Protein AF-A0A7S1AU50-F1 (afdb_monomer_lite)

Structure (mmCIF, N/CA/C/O backbone):
data_AF-A0A7S1AU50-F1
#
_entry.id   AF-A0A7S1AU50-F1
#
loop_
_atom_site.group_PDB
_atom_site.id
_atom_site.type_symbol
_atom_site.label_atom_id
_atom_site.label_alt_id
_atom_site.label_comp_id
_atom_site.label_asym_id
_atom_site.label_entity_id
_atom_site.label_seq_id
_atom_site.pdbx_PDB_ins_code
_atom_site.Cartn_x
_atom_site.Cartn_y
_atom_site.Cartn_z
_atom_site.occupancy
_atom_site.B_iso_or_equiv
_atom_site.auth_seq_id
_atom_site.auth_comp_id
_atom_site.auth_asym_id
_atom_site.auth_atom_id
_atom_site.pdbx_PDB_model_num
ATOM 1 N N . MET A 1 1 ? 8.208 -23.726 13.916 1.00 49.56 1 MET A N 1
ATOM 2 C CA . MET A 1 1 ? 7.722 -23.494 12.537 1.00 49.56 1 MET A CA 1
ATOM 3 C C . MET A 1 1 ? 8.914 -23.554 11.589 1.00 49.56 1 MET A C 1
ATOM 5 O O . MET A 1 1 ? 9.862 -22.816 11.812 1.00 49.56 1 MET A O 1
ATOM 9 N N . LYS A 1 2 ? 8.927 -24.461 10.600 1.00 48.09 2 LYS A N 1
ATOM 10 C CA . LYS A 1 2 ? 9.972 -24.468 9.559 1.00 48.09 2 LYS A CA 1
ATOM 11 C C . LYS A 1 2 ? 9.695 -23.300 8.615 1.00 48.09 2 LYS A C 1
ATOM 13 O O . LYS A 1 2 ? 8.610 -23.237 8.046 1.00 48.09 2 LYS A O 1
ATOM 18 N N . THR A 1 3 ? 10.634 -22.370 8.488 1.00 46.59 3 THR A N 1
ATOM 19 C CA . THR A 1 3 ? 10.534 -21.288 7.510 1.00 46.59 3 THR A CA 1
ATOM 20 C C . THR A 1 3 ? 10.586 -21.889 6.101 1.00 46.59 3 THR A C 1
ATOM 22 O O . THR A 1 3 ? 11.474 -22.699 5.820 1.00 46.59 3 THR A O 1
ATOM 25 N N . PRO A 1 4 ? 9.632 -21.568 5.211 1.00 54.03 4 PRO A N 1
ATOM 26 C CA . PRO A 1 4 ? 9.695 -22.019 3.828 1.00 54.03 4 PRO A CA 1
ATOM 27 C C . PRO A 1 4 ? 10.951 -21.442 3.166 1.00 54.03 4 PRO A C 1
ATOM 29 O O . PRO A 1 4 ? 11.167 -20.230 3.154 1.00 54.03 4 PRO A O 1
ATOM 32 N N . ASN A 1 5 ? 11.805 -22.328 2.654 1.00 58.91 5 ASN A N 1
ATOM 33 C CA . ASN A 1 5 ? 13.020 -21.955 1.943 1.00 58.91 5 ASN A CA 1
ATOM 34 C C . ASN A 1 5 ? 12.643 -21.595 0.502 1.00 58.91 5 ASN A C 1
ATOM 36 O O . ASN A 1 5 ? 12.436 -22.482 -0.325 1.00 58.91 5 ASN A O 1
ATOM 40 N N . PHE A 1 6 ? 12.494 -20.304 0.216 1.00 52.81 6 PHE A N 1
ATOM 41 C CA . PHE A 1 6 ? 12.288 -19.828 -1.147 1.00 52.81 6 PHE A CA 1
ATOM 42 C C . PHE A 1 6 ? 13.657 -19.650 -1.814 1.00 52.81 6 PHE A C 1
ATOM 44 O O . PHE A 1 6 ? 14.429 -18.796 -1.370 1.00 52.81 6 PHE A O 1
ATOM 51 N N . PRO A 1 7 ? 13.999 -20.431 -2.855 1.00 51.41 7 PRO A N 1
ATOM 52 C CA . PRO A 1 7 ? 15.252 -20.237 -3.569 1.00 51.41 7 PRO A CA 1
ATOM 53 C C . PRO A 1 7 ? 15.230 -18.860 -4.238 1.00 51.41 7 PRO A C 1
ATOM 55 O O . PRO A 1 7 ? 14.434 -18.617 -5.141 1.00 51.41 7 PRO A O 1
ATOM 58 N N . VAL A 1 8 ? 16.095 -17.951 -3.783 1.00 49.56 8 VAL A N 1
ATOM 59 C CA . VAL A 1 8 ? 16.311 -16.656 -4.436 1.00 49.56 8 VAL A CA 1
ATOM 60 C C . VAL A 1 8 ? 17.282 -16.890 -5.594 1.00 49.56 8 VAL A C 1
ATOM 62 O O . VAL A 1 8 ? 18.431 -17.261 -5.339 1.00 49.56 8 VAL A O 1
ATOM 65 N N . PRO A 1 9 ? 16.875 -16.698 -6.861 1.00 48.75 9 PRO A N 1
ATOM 66 C CA . PRO A 1 9 ? 17.796 -16.803 -7.982 1.00 48.75 9 PRO A CA 1
ATOM 67 C C . PRO A 1 9 ? 18.838 -15.684 -7.866 1.00 48.75 9 PRO A C 1
ATOM 69 O O . PRO A 1 9 ? 18.529 -14.507 -8.050 1.00 48.75 9 PRO A O 1
ATOM 72 N N . LEU A 1 10 ? 20.078 -16.036 -7.528 1.00 50.88 10 LEU A N 1
ATOM 73 C CA . LEU A 1 10 ? 21.197 -15.100 -7.588 1.00 50.88 10 LEU A CA 1
ATOM 74 C C . LEU A 1 10 ? 21.532 -14.857 -9.061 1.00 50.88 10 LEU A C 1
ATOM 76 O O . LEU A 1 10 ? 21.957 -15.772 -9.766 1.00 50.88 10 LEU A O 1
ATOM 80 N N . LEU A 1 11 ? 21.338 -13.622 -9.528 1.00 50.84 11 LEU A N 1
ATOM 81 C CA . LEU A 1 11 ? 21.793 -13.204 -10.852 1.00 50.84 11 LEU A CA 1
ATOM 82 C C . LEU A 1 11 ? 23.320 -13.306 -10.896 1.00 50.84 11 LEU A C 1
ATOM 84 O O . LEU A 1 11 ? 24.018 -12.562 -10.207 1.00 50.84 11 LEU A O 1
ATOM 88 N N . GLN A 1 12 ? 23.838 -14.247 -11.686 1.00 59.69 12 GLN A N 1
ATOM 89 C CA . GLN A 1 12 ? 25.272 -14.331 -11.938 1.00 59.69 12 GLN A CA 1
ATOM 90 C C . GLN A 1 12 ? 25.713 -13.155 -12.826 1.00 59.69 12 GLN A C 1
ATOM 92 O O . GLN A 1 12 ? 24.999 -12.813 -13.771 1.00 59.69 12 GLN A O 1
ATOM 97 N N . PRO A 1 13 ? 26.880 -12.540 -12.561 1.00 51.03 13 PRO A N 1
ATOM 98 C CA . PRO A 1 13 ? 27.397 -11.451 -13.383 1.00 51.03 13 PRO A CA 1
ATOM 99 C C . PRO A 1 13 ? 27.629 -11.920 -14.828 1.00 51.03 13 PRO A C 1
ATOM 101 O O . PRO A 1 13 ? 28.330 -12.905 -15.077 1.00 51.03 13 PRO A O 1
ATOM 104 N N . LEU A 1 14 ? 27.035 -11.208 -15.790 1.00 49.06 14 LEU A N 1
ATOM 105 C CA . LEU A 1 14 ? 27.146 -11.506 -17.220 1.00 49.06 14 LEU A CA 1
ATOM 106 C C . LEU A 1 14 ? 28.587 -11.262 -17.708 1.00 49.06 14 LEU A C 1
ATOM 108 O O . LEU A 1 14 ? 29.114 -10.153 -17.628 1.00 49.06 14 LEU A O 1
ATOM 112 N N . LYS A 1 15 ? 29.246 -12.301 -18.242 1.00 55.00 15 LYS A N 1
ATOM 113 C CA . LYS A 1 15 ? 30.573 -12.184 -18.877 1.00 55.00 15 LYS A CA 1
ATOM 114 C C . LYS A 1 15 ? 30.454 -11.558 -20.277 1.00 55.00 15 LYS A C 1
ATOM 116 O O . LYS A 1 15 ? 29.658 -12.014 -21.094 1.00 55.00 15 LYS A O 1
ATOM 121 N N . LYS A 1 16 ? 31.306 -10.567 -20.582 1.00 44.53 16 LYS A N 1
ATOM 122 C CA . LYS A 1 16 ? 31.404 -9.882 -21.891 1.00 44.53 16 LYS A CA 1
ATOM 123 C C . LYS A 1 16 ? 31.725 -10.871 -23.034 1.00 44.53 16 LYS A C 1
ATOM 125 O O . LYS A 1 16 ? 32.828 -11.407 -23.081 1.00 44.53 16 LYS A O 1
ATOM 130 N N . ARG A 1 17 ? 30.792 -11.087 -23.971 1.00 46.31 17 ARG A N 1
ATOM 131 C CA . ARG A 1 17 ? 30.991 -11.754 -25.287 1.00 46.31 17 ARG A CA 1
ATOM 132 C C . ARG A 1 17 ? 30.103 -11.089 -26.355 1.00 46.31 17 ARG A C 1
ATOM 134 O O . ARG A 1 17 ? 29.132 -10.444 -25.978 1.00 46.31 17 ARG A O 1
ATOM 141 N N . SER A 1 18 ? 30.478 -11.192 -27.635 1.00 53.94 18 SER A N 1
ATOM 142 C CA . SER A 1 18 ? 30.029 -10.348 -28.764 1.00 53.94 18 SER A CA 1
ATOM 143 C C . SER A 1 18 ? 28.535 -10.433 -29.138 1.00 53.94 18 SER A C 1
ATOM 145 O O . SER A 1 18 ? 27.868 -11.421 -28.848 1.00 53.94 18 SER A O 1
ATOM 147 N N . GLY A 1 19 ? 28.041 -9.374 -29.804 1.00 53.97 19 GLY A N 1
ATOM 148 C CA . GLY A 1 19 ? 26.856 -9.294 -30.686 1.00 53.97 19 GLY A CA 1
ATOM 149 C C . GLY A 1 19 ? 25.541 -9.899 -30.187 1.00 53.97 19 GLY A C 1
ATOM 150 O O . GLY A 1 19 ? 24.647 -9.181 -29.747 1.00 53.97 19 GLY A O 1
ATOM 151 N N . SER A 1 20 ? 25.427 -11.229 -30.231 1.00 61.44 20 SER A N 1
ATOM 152 C CA . SER A 1 20 ? 24.243 -11.994 -29.809 1.00 61.44 20 SER A CA 1
ATOM 153 C C . SER A 1 20 ? 23.880 -11.806 -28.330 1.00 61.44 20 SER A C 1
ATOM 155 O O . SER A 1 20 ? 22.760 -12.094 -27.916 1.00 61.44 20 SER A O 1
ATOM 157 N N . ASN A 1 21 ? 24.813 -11.302 -27.520 1.00 65.56 21 ASN A N 1
ATOM 158 C CA . ASN A 1 21 ? 24.584 -11.029 -26.105 1.00 65.56 21 ASN A CA 1
ATOM 159 C C . ASN A 1 21 ? 23.743 -9.782 -25.826 1.00 65.56 21 ASN A C 1
ATOM 161 O O . ASN A 1 21 ? 23.148 -9.725 -24.757 1.00 65.56 21 ASN A O 1
ATOM 165 N N . LEU A 1 22 ? 23.679 -8.789 -26.721 1.00 68.88 22 LEU A N 1
ATOM 166 C CA . LEU A 1 22 ? 22.943 -7.552 -26.421 1.00 68.88 22 LEU A CA 1
ATOM 167 C C . LEU A 1 22 ? 21.435 -7.808 -26.342 1.00 68.88 22 LEU A C 1
ATOM 169 O O . LEU A 1 22 ? 20.771 -7.367 -25.409 1.00 68.88 22 LEU A O 1
ATOM 173 N N . GLN A 1 23 ? 20.911 -8.604 -27.275 1.00 74.44 23 GLN A N 1
ATOM 174 C CA . GLN A 1 23 ? 19.504 -8.996 -27.290 1.00 74.44 23 GLN A CA 1
ATOM 175 C C . GLN A 1 23 ? 19.155 -9.912 -26.107 1.00 74.44 23 GLN A C 1
ATOM 177 O O . GLN A 1 23 ? 18.097 -9.769 -25.490 1.00 74.44 23 GLN A O 1
ATOM 182 N N . LEU A 1 24 ? 20.073 -10.813 -25.738 1.00 74.94 24 LEU A N 1
ATOM 183 C CA . LEU A 1 24 ? 19.930 -11.653 -24.551 1.00 74.94 24 LEU A CA 1
ATOM 184 C C . LEU A 1 24 ? 19.964 -10.819 -23.260 1.00 74.94 24 LEU A C 1
ATOM 186 O O . LEU A 1 24 ? 19.124 -11.021 -22.388 1.00 74.94 24 LEU A O 1
ATOM 190 N N . ALA A 1 25 ? 20.878 -9.852 -23.153 1.00 75.69 25 ALA A N 1
ATOM 191 C CA . ALA A 1 25 ? 20.986 -8.945 -22.014 1.00 75.69 25 ALA A CA 1
ATOM 192 C C . ALA A 1 25 ? 19.742 -8.058 -21.877 1.00 75.69 25 ALA A C 1
ATOM 194 O O . ALA A 1 25 ? 19.236 -7.909 -20.769 1.00 75.69 25 ALA A O 1
ATOM 195 N N . ALA A 1 26 ? 19.195 -7.551 -22.987 1.00 80.56 26 ALA A N 1
ATOM 196 C CA . ALA A 1 26 ? 17.939 -6.803 -22.983 1.00 80.56 26 ALA A CA 1
ATOM 197 C C . ALA A 1 26 ? 16.764 -7.672 -22.504 1.00 80.56 26 ALA A C 1
ATOM 199 O O . ALA A 1 26 ? 15.985 -7.242 -21.657 1.00 80.56 26 ALA A O 1
ATOM 200 N N . THR A 1 27 ? 16.678 -8.922 -22.972 1.00 82.62 27 THR A N 1
ATOM 201 C CA . THR A 1 27 ? 15.610 -9.860 -22.577 1.00 82.62 27 THR A CA 1
ATOM 202 C C . THR A 1 27 ? 15.704 -10.237 -21.094 1.00 82.62 27 THR A C 1
ATOM 204 O O . THR A 1 27 ? 14.710 -10.203 -20.367 1.00 82.62 27 THR A O 1
ATOM 207 N N . VAL A 1 28 ? 16.910 -10.565 -20.617 1.00 83.50 28 VAL A N 1
ATOM 208 C CA . VAL A 1 28 ? 17.161 -10.882 -19.202 1.00 83.50 28 VAL A CA 1
ATOM 209 C C . VAL A 1 28 ? 16.902 -9.656 -18.325 1.00 83.50 28 VAL A C 1
ATOM 211 O O . VAL A 1 28 ? 16.215 -9.767 -17.310 1.00 83.50 28 VAL A O 1
ATOM 214 N N . GLY A 1 29 ? 17.387 -8.481 -18.736 1.00 86.31 29 GLY A N 1
ATOM 215 C CA . GLY A 1 29 ? 17.163 -7.213 -18.046 1.00 86.31 29 GLY A CA 1
ATOM 216 C C . GLY A 1 29 ? 15.678 -6.880 -17.918 1.00 86.31 29 GLY A C 1
ATOM 217 O O . GLY A 1 29 ? 15.218 -6.560 -16.824 1.00 86.31 29 GLY A O 1
ATOM 218 N N . GLN A 1 30 ? 14.906 -7.063 -18.991 1.00 90.75 30 GLN A N 1
ATOM 219 C CA . GLN A 1 30 ? 13.461 -6.838 -18.994 1.00 90.75 30 GLN A CA 1
ATOM 220 C C . GLN A 1 30 ? 12.725 -7.784 -18.037 1.00 90.75 30 GLN A C 1
ATOM 222 O O . GLN A 1 30 ? 11.860 -7.340 -17.285 1.00 90.75 30 GLN A O 1
ATOM 227 N N . SER A 1 31 ? 13.092 -9.070 -18.002 1.00 91.00 31 SER A N 1
ATOM 228 C CA . SER A 1 31 ? 12.489 -10.022 -17.060 1.00 91.00 31 SER A CA 1
ATOM 229 C C . SER A 1 31 ? 12.771 -9.655 -15.601 1.00 91.00 31 SER A C 1
ATOM 231 O O . SER A 1 31 ? 11.885 -9.784 -14.755 1.00 91.00 31 SER A O 1
ATOM 233 N N . VAL A 1 32 ? 13.997 -9.229 -15.284 1.00 91.00 32 VAL A N 1
ATOM 234 C CA . VAL A 1 32 ? 14.378 -8.821 -13.922 1.00 91.00 32 VAL A CA 1
ATOM 235 C C . VAL A 1 32 ? 13.659 -7.533 -13.525 1.00 91.00 32 VAL A C 1
ATOM 237 O O . VAL A 1 32 ? 13.122 -7.446 -12.420 1.00 91.00 32 VAL A O 1
ATOM 240 N N . LEU A 1 33 ? 13.615 -6.553 -14.430 1.00 93.56 33 LEU A N 1
ATOM 241 C CA . LEU A 1 33 ? 12.913 -5.289 -14.233 1.00 93.56 33 LEU A CA 1
ATOM 242 C C . LEU A 1 33 ? 11.422 -5.515 -13.963 1.00 93.56 33 LEU A C 1
ATOM 244 O O . LEU A 1 33 ? 10.879 -4.955 -13.016 1.00 93.56 33 LEU A O 1
ATOM 248 N N . GLU A 1 34 ? 10.778 -6.388 -14.736 1.00 94.62 34 GLU A N 1
ATOM 249 C CA . GLU A 1 34 ? 9.355 -6.701 -14.596 1.00 94.62 34 GLU A CA 1
ATOM 250 C C . GLU A 1 34 ? 9.029 -7.345 -13.238 1.00 94.62 34 GLU A C 1
ATOM 252 O O . GLU A 1 34 ? 8.030 -7.002 -12.608 1.00 94.62 34 GLU A O 1
ATOM 257 N N . GLN A 1 35 ? 9.886 -8.236 -12.728 1.00 93.44 35 GLN A N 1
ATOM 258 C CA . GLN A 1 35 ? 9.700 -8.814 -11.390 1.00 93.44 35 GLN A CA 1
ATOM 259 C C . GLN A 1 35 ? 9.788 -7.753 -10.285 1.00 93.44 35 GLN A C 1
ATOM 261 O O . GLN A 1 35 ? 8.951 -7.737 -9.380 1.00 93.44 35 GLN A O 1
ATOM 266 N N . GLN A 1 36 ? 10.770 -6.850 -10.369 1.00 94.62 36 GLN A N 1
ATOM 267 C CA . GLN A 1 36 ? 10.915 -5.744 -9.416 1.00 94.62 36 GLN A CA 1
ATOM 268 C C . GLN A 1 36 ? 9.723 -4.786 -9.497 1.00 94.62 36 GLN A C 1
ATOM 270 O O . GLN A 1 36 ? 9.141 -4.427 -8.472 1.00 94.62 36 GLN A O 1
ATOM 275 N N . ARG A 1 37 ? 9.295 -4.445 -10.717 1.00 95.75 37 ARG A N 1
ATOM 276 C CA . ARG A 1 37 ? 8.131 -3.596 -10.982 1.00 95.75 37 ARG A CA 1
ATOM 277 C C . ARG A 1 37 ? 6.863 -4.160 -10.361 1.00 95.75 37 ARG A C 1
ATOM 279 O O . ARG A 1 37 ? 6.156 -3.426 -9.679 1.00 95.75 37 ARG A O 1
ATOM 286 N N . ARG A 1 38 ? 6.596 -5.460 -10.524 1.00 96.69 38 ARG A N 1
ATOM 287 C CA . ARG A 1 38 ? 5.431 -6.125 -9.913 1.00 96.69 38 ARG A CA 1
ATOM 288 C C . ARG A 1 38 ? 5.423 -6.010 -8.396 1.00 96.69 38 ARG A C 1
ATOM 290 O O . ARG A 1 38 ? 4.373 -5.755 -7.815 1.00 96.69 38 ARG A O 1
ATOM 297 N N . LEU A 1 39 ? 6.576 -6.184 -7.757 1.00 96.19 39 LEU A N 1
ATOM 298 C CA . LEU A 1 39 ? 6.670 -6.105 -6.304 1.00 96.19 39 LEU A CA 1
ATOM 299 C C . LEU A 1 39 ? 6.485 -4.670 -5.796 1.00 96.19 39 LEU A C 1
ATOM 301 O O . LEU A 1 39 ? 5.700 -4.454 -4.876 1.00 96.19 39 LEU A O 1
ATOM 305 N N . VAL A 1 40 ? 7.132 -3.681 -6.421 1.00 96.75 40 VAL A N 1
ATOM 306 C CA . VAL A 1 40 ? 6.925 -2.262 -6.078 1.00 96.75 40 VAL A CA 1
ATOM 307 C C . VAL A 1 40 ? 5.471 -1.852 -6.323 1.00 96.75 40 VAL A C 1
ATOM 309 O O . VAL A 1 40 ? 4.872 -1.190 -5.479 1.00 96.75 40 VAL A O 1
ATOM 312 N N . HIS A 1 41 ? 4.867 -2.305 -7.424 1.00 97.69 41 HIS A N 1
ATOM 313 C CA . HIS A 1 41 ? 3.457 -2.066 -7.724 1.00 97.69 41 HIS A CA 1
ATOM 314 C C . HIS A 1 41 ? 2.526 -2.682 -6.672 1.00 97.69 41 HIS A C 1
ATOM 316 O O . HIS A 1 41 ? 1.578 -2.032 -6.235 1.00 97.69 41 HIS A O 1
ATOM 322 N N . LEU A 1 42 ? 2.810 -3.904 -6.212 1.00 98.00 42 LEU A N 1
ATOM 323 C CA . LEU A 1 42 ? 2.056 -4.529 -5.127 1.00 98.00 42 LEU A CA 1
ATOM 324 C C . LEU A 1 42 ? 2.132 -3.692 -3.843 1.00 98.00 42 LEU A C 1
ATOM 326 O O . LEU A 1 42 ? 1.099 -3.451 -3.217 1.00 98.00 42 LEU A O 1
ATOM 330 N N . VAL A 1 43 ? 3.325 -3.220 -3.464 1.00 98.00 43 VAL A N 1
ATOM 331 C CA . VAL A 1 43 ? 3.496 -2.370 -2.273 1.00 98.00 43 VAL A CA 1
ATOM 332 C C . VAL A 1 43 ? 2.756 -1.041 -2.431 1.00 98.00 43 VAL A C 1
ATOM 334 O O . VAL A 1 43 ? 2.040 -0.654 -1.512 1.00 98.00 43 VAL A O 1
ATOM 337 N N . HIS A 1 44 ? 2.858 -0.393 -3.594 1.00 98.00 44 HIS A N 1
ATOM 338 C CA . HIS A 1 44 ? 2.131 0.834 -3.938 1.00 98.00 44 HIS A CA 1
ATOM 339 C C . HIS A 1 44 ? 0.617 0.670 -3.749 1.00 98.00 44 HIS A C 1
ATOM 341 O O . HIS A 1 44 ? 0.001 1.364 -2.940 1.00 98.00 44 HIS A O 1
ATOM 347 N N . VAL A 1 45 ? 0.022 -0.309 -4.439 1.00 98.00 45 VAL A N 1
ATOM 348 C CA . VAL A 1 45 ? -1.424 -0.563 -4.384 1.00 98.00 45 VAL A CA 1
ATOM 349 C C . VAL A 1 45 ? -1.867 -0.892 -2.961 1.00 98.00 45 VAL A C 1
ATOM 351 O O . VAL A 1 45 ? -2.898 -0.392 -2.509 1.00 98.00 45 VAL A O 1
ATOM 354 N N . THR A 1 46 ? -1.078 -1.688 -2.236 1.00 98.00 46 THR A N 1
ATOM 355 C CA . THR A 1 46 ? -1.401 -2.078 -0.859 1.00 98.00 46 THR A CA 1
ATOM 356 C C . THR A 1 46 ? -1.320 -0.886 0.096 1.00 98.00 46 THR A C 1
ATOM 358 O O . THR A 1 46 ? -2.248 -0.669 0.870 1.00 98.00 46 THR A O 1
ATOM 361 N N . ALA A 1 47 ? -0.259 -0.074 0.032 1.00 97.62 47 ALA A N 1
ATOM 362 C CA . ALA A 1 47 ? -0.094 1.111 0.878 1.00 97.62 47 ALA A CA 1
ATOM 363 C C . ALA A 1 47 ? -1.222 2.130 0.656 1.00 97.62 47 ALA A C 1
ATOM 365 O O . ALA A 1 47 ? -1.801 2.634 1.626 1.00 97.62 47 ALA A O 1
ATOM 366 N N . ARG A 1 48 ? -1.584 2.377 -0.609 1.00 97.81 48 ARG A N 1
ATOM 367 C CA . ARG A 1 48 ? -2.720 3.228 -0.971 1.00 97.81 48 ARG A CA 1
ATOM 368 C C . ARG A 1 48 ? -4.031 2.676 -0.421 1.00 97.81 48 ARG A C 1
ATOM 370 O O . ARG A 1 48 ? -4.753 3.404 0.256 1.00 97.81 48 ARG A O 1
ATOM 377 N N . LYS A 1 49 ? -4.313 1.385 -0.632 1.00 98.06 49 LYS A N 1
ATOM 378 C CA . LYS A 1 49 ? -5.576 0.780 -0.188 1.00 98.06 49 LYS A CA 1
ATOM 379 C C . LYS A 1 49 ? -5.727 0.786 1.331 1.00 98.06 49 LYS A C 1
ATOM 381 O O . LYS A 1 49 ? -6.799 1.102 1.836 1.00 98.06 49 LYS A O 1
ATOM 386 N N . ILE A 1 50 ? -4.652 0.487 2.059 1.00 97.19 50 ILE A N 1
ATOM 387 C CA . ILE A 1 50 ? -4.641 0.574 3.522 1.00 97.19 50 ILE A CA 1
ATOM 388 C C . ILE A 1 50 ? -4.930 2.015 3.969 1.00 97.19 50 ILE A C 1
ATOM 390 O O . ILE A 1 50 ? -5.758 2.224 4.851 1.00 97.19 50 ILE A O 1
ATOM 394 N N . SER A 1 51 ? -4.299 3.008 3.334 1.00 96.56 51 SER A N 1
ATOM 395 C CA . SER A 1 51 ? -4.519 4.424 3.661 1.00 96.56 51 SER A CA 1
ATOM 396 C C . SER A 1 51 ? -5.972 4.858 3.436 1.00 96.56 51 SER A C 1
ATOM 398 O O . SER A 1 51 ? -6.543 5.551 4.275 1.00 96.56 51 SER A O 1
ATOM 400 N N . GLU A 1 52 ? -6.591 4.424 2.334 1.00 96.56 52 GLU A N 1
ATOM 401 C CA . GLU A 1 52 ? -8.013 4.664 2.052 1.00 96.56 52 GLU A CA 1
ATOM 402 C C . GLU A 1 52 ? -8.918 4.054 3.130 1.00 96.56 52 GLU A C 1
ATOM 404 O O . GLU A 1 52 ? -9.822 4.725 3.624 1.00 96.56 52 GLU A O 1
ATOM 409 N N . MET A 1 53 ? -8.656 2.804 3.529 1.00 96.94 53 MET A N 1
ATOM 410 C CA . MET A 1 53 ? -9.456 2.110 4.544 1.00 96.94 53 MET A CA 1
ATOM 411 C C . MET A 1 53 ? -9.383 2.799 5.909 1.00 96.94 53 MET A C 1
ATOM 413 O O . MET A 1 53 ? -10.401 2.951 6.578 1.00 96.94 53 MET A O 1
ATOM 417 N N . PHE A 1 54 ? -8.205 3.258 6.331 1.00 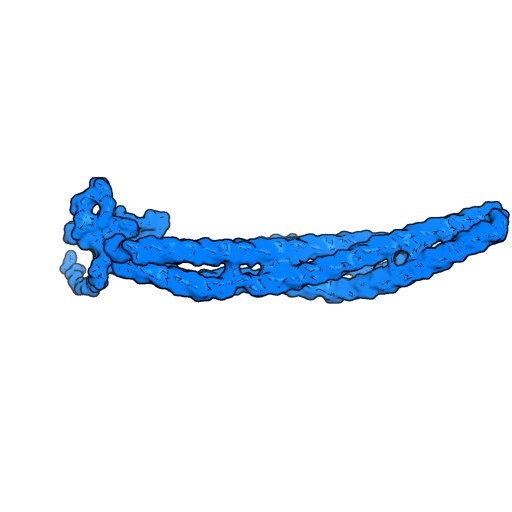95.38 54 PHE A N 1
ATOM 418 C CA . PHE A 1 54 ? -8.076 3.987 7.595 1.00 95.38 54 PHE A CA 1
ATOM 419 C C . PHE A 1 54 ? -8.737 5.365 7.561 1.00 95.38 54 PHE A C 1
ATOM 421 O O . PHE A 1 54 ? -9.339 5.779 8.554 1.00 95.38 54 PHE A O 1
ATOM 428 N N . LEU A 1 55 ? -8.698 6.053 6.416 1.00 94.88 55 LEU A N 1
ATOM 429 C CA . LEU A 1 55 ? -9.457 7.286 6.233 1.00 94.88 55 LEU A CA 1
ATOM 430 C C . LEU A 1 55 ? -10.968 7.029 6.338 1.00 94.88 55 LEU A C 1
ATOM 432 O O . LEU A 1 55 ? -11.677 7.810 6.972 1.00 94.88 55 LEU A O 1
ATOM 436 N N . GLU A 1 56 ? -11.456 5.935 5.756 1.00 96.56 56 GLU A N 1
ATOM 437 C CA . GLU A 1 56 ? -12.858 5.527 5.855 1.00 96.56 56 GLU A CA 1
ATOM 438 C C . GLU A 1 56 ? -13.259 5.213 7.302 1.00 96.56 56 GLU A C 1
ATOM 440 O O . GLU A 1 56 ? -14.252 5.761 7.782 1.00 96.56 56 GLU A O 1
ATOM 445 N N . ILE A 1 57 ? -12.451 4.433 8.032 1.00 95.50 57 ILE A N 1
ATOM 446 C CA . ILE A 1 57 ? -12.654 4.159 9.466 1.00 95.50 57 ILE A CA 1
ATOM 447 C C . ILE A 1 57 ? -12.763 5.469 10.252 1.00 95.50 57 ILE A C 1
ATOM 449 O O . ILE A 1 57 ? -13.708 5.650 11.021 1.00 95.50 57 ILE A O 1
ATOM 453 N N . ARG A 1 58 ? -11.852 6.418 10.013 1.00 94.44 58 ARG A N 1
ATOM 454 C CA . ARG A 1 58 ? -11.866 7.729 10.674 1.00 94.44 58 ARG A CA 1
ATOM 455 C C . ARG A 1 58 ? -13.161 8.496 10.400 1.00 94.44 58 ARG A C 1
ATOM 457 O O . ARG A 1 58 ? -13.746 9.072 11.313 1.00 94.44 58 ARG A O 1
ATOM 464 N N . LEU A 1 59 ? -13.614 8.523 9.146 1.00 95.25 59 LEU A N 1
ATOM 465 C CA . LEU A 1 59 ? -14.856 9.204 8.769 1.00 95.25 59 LEU A CA 1
ATOM 466 C C . LEU A 1 59 ? -16.082 8.541 9.406 1.00 95.25 59 LEU A C 1
ATOM 468 O O . LEU A 1 59 ? -16.998 9.244 9.831 1.00 95.25 59 LEU A O 1
ATOM 472 N N . LEU A 1 60 ? -16.102 7.210 9.492 1.00 96.38 60 LEU A N 1
ATOM 473 C CA . LEU A 1 60 ? -17.168 6.467 10.160 1.00 96.38 60 LEU A CA 1
ATOM 474 C C . LEU A 1 60 ? -17.203 6.765 11.664 1.00 96.38 60 LEU A C 1
ATOM 476 O O . LEU A 1 60 ? -18.276 7.061 12.182 1.00 96.38 60 LEU A O 1
ATOM 480 N N . GLN A 1 61 ? -16.050 6.786 12.339 1.00 94.81 61 GLN A N 1
ATOM 481 C CA . GLN A 1 61 ? -15.943 7.172 13.754 1.00 94.81 61 GLN A CA 1
ATOM 482 C C . GLN A 1 61 ? -16.468 8.593 13.996 1.00 94.81 61 GLN A C 1
ATOM 484 O O . GLN A 1 61 ? -17.280 8.811 14.892 1.00 94.81 61 GLN A O 1
ATOM 489 N N . GLN A 1 62 ? -16.077 9.556 13.155 1.00 93.50 62 GLN A N 1
ATOM 490 C CA . GLN A 1 62 ? -16.558 10.939 13.250 1.00 93.50 62 GLN A CA 1
ATOM 491 C C . GLN A 1 62 ? -18.072 11.048 13.043 1.00 93.50 62 GLN A C 1
ATOM 493 O O . GLN A 1 62 ? -18.746 11.764 13.782 1.00 93.50 62 GLN A O 1
ATOM 498 N N . ARG A 1 63 ? -18.621 10.336 12.050 1.00 96.00 63 ARG A N 1
ATOM 499 C CA . ARG A 1 63 ? -20.070 10.308 11.799 1.00 96.00 63 ARG A CA 1
ATOM 500 C C . ARG A 1 63 ? -20.831 9.673 12.955 1.00 96.00 63 ARG A C 1
ATOM 502 O O . ARG A 1 63 ? -21.869 10.207 13.329 1.00 96.00 63 ARG A O 1
ATOM 509 N N . LEU A 1 64 ? -20.313 8.581 13.519 1.00 95.06 64 LEU A N 1
ATOM 510 C CA . LEU A 1 64 ? -20.906 7.923 14.678 1.00 95.06 64 LEU A CA 1
ATOM 511 C C . LEU A 1 64 ? -20.965 8.881 15.871 1.00 95.06 64 LEU A C 1
ATOM 513 O O . LEU A 1 64 ? -22.046 9.104 16.401 1.00 95.06 64 LEU A O 1
ATOM 517 N N . MET A 1 65 ? -19.844 9.507 16.243 1.00 93.50 65 MET A N 1
ATOM 518 C CA . MET A 1 65 ? -19.812 10.440 17.379 1.00 93.50 65 MET A CA 1
ATOM 519 C C . MET A 1 65 ? -20.698 11.659 17.159 1.00 93.50 65 MET A C 1
ATOM 521 O O . MET A 1 65 ? -21.403 12.073 18.073 1.00 93.50 65 MET A O 1
ATOM 525 N N . LYS A 1 66 ? -20.725 12.203 15.937 1.00 91.75 66 LYS A N 1
ATOM 526 C CA . LYS A 1 66 ? -21.639 13.290 15.587 1.00 91.75 66 LYS A CA 1
ATOM 527 C C . LYS A 1 66 ? -23.103 12.865 15.743 1.00 91.75 66 LYS A C 1
ATOM 529 O O . LYS A 1 66 ? -23.866 13.590 16.366 1.00 91.75 66 LYS A O 1
ATOM 534 N N . GLY A 1 67 ? -23.479 11.699 15.218 1.00 93.25 67 GLY A N 1
ATOM 535 C CA . GLY A 1 67 ? -24.844 11.182 15.328 1.00 93.25 67 GLY A CA 1
ATOM 536 C C . GLY A 1 67 ? -25.256 10.910 16.776 1.00 93.25 67 GLY A C 1
ATOM 537 O O . GLY A 1 67 ? -26.367 11.252 17.167 1.00 93.25 67 GLY A O 1
ATOM 538 N N . VAL A 1 68 ? -24.348 10.365 17.593 1.00 91.38 68 VAL A N 1
ATOM 539 C CA . VAL A 1 68 ? -24.579 10.171 19.033 1.00 91.38 68 VAL A CA 1
ATOM 540 C C . VAL A 1 68 ? -24.748 11.517 19.742 1.00 91.38 68 VAL A C 1
ATOM 542 O O . VAL A 1 68 ? -25.701 11.686 20.495 1.00 91.38 68 VAL A O 1
ATOM 545 N N . ALA A 1 69 ? -23.889 12.501 19.469 1.00 87.94 69 ALA A N 1
ATOM 546 C CA . ALA A 1 69 ? -24.004 13.835 20.058 1.00 87.94 69 ALA A CA 1
ATOM 547 C C . ALA A 1 69 ? -25.307 14.550 19.655 1.00 87.94 69 ALA A C 1
ATOM 549 O O . ALA A 1 69 ? -25.956 15.157 20.502 1.00 87.94 69 ALA A O 1
ATOM 550 N N . GLU A 1 70 ? -25.718 14.455 18.386 1.00 89.44 70 GLU A N 1
ATOM 551 C CA . GLU A 1 70 ? -26.992 14.999 17.896 1.00 89.44 70 GLU A CA 1
ATOM 552 C C . GLU A 1 70 ? -28.196 14.306 18.545 1.00 89.44 70 GLU A C 1
ATOM 554 O O . GLU A 1 70 ? -29.172 14.967 18.892 1.00 89.44 70 GLU A O 1
ATOM 559 N N . PHE A 1 71 ? -28.135 12.987 18.739 1.00 89.12 71 PHE A N 1
ATOM 560 C CA . PHE A 1 71 ? -29.196 12.238 19.407 1.00 89.12 71 PHE A CA 1
ATOM 561 C C . PHE A 1 71 ? -29.314 12.627 20.888 1.00 89.12 71 PHE A C 1
ATOM 563 O O . PHE A 1 71 ? -30.397 12.978 21.348 1.00 89.12 71 PHE A O 1
ATOM 570 N N . LEU A 1 72 ? -28.195 12.642 21.620 1.00 86.81 72 LEU A N 1
ATOM 571 C CA . LEU A 1 72 ? -28.176 12.931 23.058 1.00 86.81 72 LEU A CA 1
ATOM 572 C C . LEU A 1 72 ? -28.410 14.404 23.388 1.00 86.81 72 LEU A C 1
ATOM 574 O O . LEU A 1 72 ? -29.039 14.697 24.398 1.00 86.81 72 LEU A O 1
ATOM 578 N N . GLY A 1 73 ? -27.951 15.330 22.541 1.00 76.31 73 GLY A N 1
ATOM 579 C CA . GLY A 1 73 ? -28.183 16.770 22.706 1.00 76.31 73 GLY A CA 1
ATOM 580 C C . GLY A 1 73 ? -29.654 17.181 22.601 1.00 76.31 73 GLY A C 1
ATOM 581 O O . GLY A 1 73 ? -30.002 18.293 22.990 1.00 76.31 73 GLY A O 1
ATOM 582 N N . ASN A 1 74 ? -30.515 16.290 22.102 1.00 69.50 74 ASN A N 1
ATOM 583 C CA . ASN A 1 74 ? -31.958 16.497 22.049 1.00 69.50 74 ASN A CA 1
ATOM 584 C C . ASN A 1 74 ? -32.713 15.821 23.207 1.00 69.50 74 ASN A C 1
ATOM 586 O O . ASN A 1 74 ? -33.864 16.184 23.444 1.00 69.50 74 ASN A O 1
ATOM 590 N N . ASP A 1 75 ? -32.099 14.876 23.932 1.00 75.12 75 ASP A N 1
ATOM 591 C CA . ASP A 1 75 ? -32.747 14.185 25.051 1.00 75.12 75 ASP A CA 1
ATOM 592 C C . ASP A 1 75 ? -31.737 13.568 26.042 1.00 75.12 75 ASP A C 1
ATOM 594 O O . ASP A 1 75 ? -31.380 12.388 25.987 1.00 75.12 75 ASP A O 1
ATOM 598 N N . HIS A 1 76 ? -31.286 14.381 27.000 1.00 67.12 76 HIS A N 1
ATOM 599 C CA . HIS A 1 76 ? -30.394 13.938 28.076 1.00 67.12 76 HIS A CA 1
ATOM 600 C C . HIS A 1 76 ? -31.070 13.010 29.099 1.00 67.12 76 HIS A C 1
ATOM 602 O O . HIS A 1 76 ? -30.382 12.467 29.958 1.00 67.12 76 HIS A O 1
ATOM 608 N N . CYS A 1 77 ? -32.391 12.809 29.032 1.00 77.81 77 CYS A N 1
ATOM 609 C CA . CYS A 1 77 ? -33.103 11.935 29.964 1.00 77.81 77 CYS A CA 1
ATOM 610 C C . CYS A 1 77 ? -33.016 10.451 29.570 1.00 77.81 77 CYS A C 1
ATOM 612 O O . CYS A 1 77 ? -33.357 9.593 30.384 1.00 77.81 77 CYS A O 1
ATOM 614 N N . ILE A 1 78 ? -32.589 10.138 28.339 1.00 78.94 78 ILE A N 1
ATOM 615 C CA . ILE A 1 78 ? -32.581 8.762 27.809 1.00 78.94 78 ILE A CA 1
ATOM 616 C C . ILE A 1 78 ? -31.362 7.958 28.275 1.00 78.94 78 ILE A C 1
ATOM 618 O O . ILE A 1 78 ? -31.459 6.740 28.420 1.00 78.94 78 ILE A O 1
ATOM 622 N N . ILE A 1 79 ? -30.220 8.612 28.492 1.00 82.25 79 ILE A N 1
ATOM 623 C CA . ILE A 1 79 ? -28.949 7.950 28.801 1.00 82.25 79 ILE A CA 1
ATOM 624 C C . ILE A 1 79 ? -28.544 8.220 30.250 1.00 82.25 79 ILE A C 1
ATOM 626 O O . ILE A 1 79 ? -28.584 9.355 30.722 1.00 82.25 79 ILE A O 1
ATOM 630 N N . ASP A 1 80 ? -28.130 7.168 30.954 1.00 81.94 80 ASP A N 1
ATOM 631 C CA . ASP A 1 80 ? -27.554 7.289 32.287 1.00 81.94 80 ASP A CA 1
ATOM 632 C C . ASP A 1 80 ? -26.129 7.878 32.241 1.00 81.94 80 ASP A C 1
ATOM 634 O O . ASP A 1 80 ? -25.464 7.920 31.203 1.00 81.94 80 ASP A O 1
ATOM 638 N N . ALA A 1 81 ? -25.646 8.351 33.390 1.00 82.12 81 ALA A N 1
ATOM 639 C CA . ALA A 1 81 ? -24.360 9.034 33.479 1.00 82.12 81 ALA A CA 1
ATOM 640 C C . ALA A 1 81 ? -23.158 8.150 33.088 1.00 82.12 81 ALA A C 1
ATOM 642 O O . ALA A 1 81 ? -22.194 8.678 32.533 1.00 82.12 81 ALA A O 1
ATOM 643 N N . ALA A 1 82 ? -23.204 6.836 33.345 1.00 79.75 82 ALA A N 1
ATOM 644 C CA . ALA A 1 82 ? -22.105 5.928 33.015 1.00 79.75 82 ALA A CA 1
ATOM 645 C C . ALA A 1 82 ? -22.020 5.724 31.497 1.00 79.75 82 ALA A C 1
ATOM 647 O O . ALA A 1 82 ? -20.962 5.941 30.902 1.00 79.75 82 ALA A O 1
ATOM 648 N N . SER A 1 83 ? -23.162 5.458 30.858 1.00 82.69 83 SER A N 1
ATOM 649 C CA . SER A 1 83 ? -23.279 5.388 29.399 1.00 82.69 83 SER A CA 1
ATOM 650 C C . SER A 1 83 ? -22.819 6.687 28.714 1.00 82.69 83 SER A C 1
ATOM 652 O O . SER A 1 83 ? -22.124 6.642 27.696 1.00 82.69 83 SER A O 1
ATOM 654 N N . LEU A 1 84 ? -23.159 7.860 29.268 1.00 86.06 84 LEU A N 1
ATOM 655 C CA . LEU A 1 84 ? -22.693 9.147 28.733 1.00 86.06 84 LEU A CA 1
ATOM 656 C C . LEU A 1 84 ? -21.173 9.321 28.867 1.00 86.06 84 LEU A C 1
ATOM 658 O O . LEU A 1 84 ? -20.540 9.780 27.914 1.00 86.06 84 LEU A O 1
ATOM 662 N N . SER A 1 85 ? -20.592 8.955 30.015 1.00 85.50 85 SER A N 1
ATOM 663 C CA . SER A 1 85 ? -19.138 9.000 30.231 1.00 85.50 85 SER A CA 1
ATOM 664 C C . SER A 1 85 ? -18.418 8.134 29.204 1.00 85.50 85 SER A C 1
ATOM 666 O O . SER A 1 85 ? -17.536 8.616 28.504 1.00 85.50 85 SER A O 1
ATOM 668 N N . LEU A 1 86 ? -18.872 6.895 29.020 1.00 85.62 86 LEU A N 1
ATOM 669 C CA . LEU A 1 86 ? -18.291 5.955 28.066 1.00 85.62 86 LEU A CA 1
ATOM 670 C C . LEU A 1 86 ? -18.315 6.484 26.624 1.00 85.62 86 LEU A C 1
ATOM 672 O O . LEU A 1 86 ? -17.343 6.337 25.881 1.00 85.62 86 LEU A O 1
ATOM 676 N N . VAL A 1 87 ? -19.403 7.149 26.224 1.00 90.12 87 VAL A N 1
ATOM 677 C CA . VAL A 1 87 ? -19.497 7.829 24.923 1.00 90.12 87 VAL A CA 1
ATOM 678 C C . VAL A 1 87 ? -18.479 8.968 24.809 1.00 90.12 87 VAL A C 1
ATOM 680 O O . VAL A 1 87 ? -17.851 9.120 23.759 1.00 90.12 87 VAL A O 1
ATOM 683 N N . GLN A 1 88 ? -18.305 9.772 25.861 1.00 90.19 88 GLN A N 1
ATOM 684 C CA . GLN A 1 88 ? -17.325 10.864 25.882 1.00 90.19 88 GLN A CA 1
ATOM 685 C C . GLN A 1 88 ? -15.889 10.333 25.807 1.00 90.19 88 GLN A C 1
ATOM 687 O O . GLN A 1 88 ? -15.081 10.865 25.042 1.00 90.19 88 GLN A O 1
ATOM 692 N N . ASP A 1 89 ? -15.598 9.247 26.519 1.00 89.31 89 ASP A N 1
ATOM 693 C CA . ASP A 1 89 ? -14.297 8.580 26.503 1.00 89.31 89 ASP A CA 1
ATOM 694 C C . ASP A 1 89 ? -13.998 7.990 25.115 1.00 89.31 89 ASP A C 1
ATOM 696 O O . ASP A 1 89 ? -12.917 8.211 24.556 1.00 89.31 89 ASP A O 1
ATOM 700 N N . CYS A 1 90 ? -14.992 7.361 24.474 1.00 92.00 90 CYS A N 1
ATOM 701 C CA . CYS A 1 90 ? -14.900 6.931 23.075 1.00 92.00 90 CYS A CA 1
ATOM 702 C C . CYS A 1 90 ? -14.601 8.104 22.128 1.00 92.00 90 CYS A C 1
ATOM 704 O O . CYS A 1 90 ? -13.729 7.994 21.262 1.00 92.00 90 CYS A O 1
ATOM 706 N N . ALA A 1 91 ? -15.303 9.231 22.281 1.00 92.88 91 ALA A N 1
ATOM 707 C CA . ALA A 1 91 ? -15.102 10.413 21.445 1.00 92.88 91 ALA A CA 1
ATOM 708 C C . ALA A 1 91 ? -13.684 10.988 21.600 1.00 92.88 91 ALA A C 1
ATOM 710 O O . ALA A 1 91 ? -13.027 11.279 20.595 1.00 92.88 91 ALA A O 1
ATOM 711 N N . CYS A 1 92 ? -13.190 11.084 22.837 1.00 92.00 92 CYS A N 1
ATOM 712 C CA . CYS A 1 92 ? -11.838 11.542 23.157 1.00 92.00 92 CYS A CA 1
ATOM 713 C C . CYS A 1 92 ? -10.765 10.637 22.528 1.00 92.00 92 CYS A C 1
ATOM 715 O O . CYS A 1 92 ? -9.812 11.114 21.897 1.00 92.00 92 CYS A O 1
ATOM 717 N N . VAL A 1 93 ? -10.943 9.315 22.622 1.00 92.62 93 VAL A N 1
ATOM 718 C CA . VAL A 1 93 ? -10.030 8.361 21.987 1.00 92.62 93 VAL A CA 1
ATOM 719 C C . VAL A 1 93 ? -10.074 8.480 20.470 1.00 92.62 93 VAL A C 1
ATOM 721 O O . VAL A 1 93 ? -9.013 8.550 19.850 1.00 92.62 93 VAL A O 1
ATOM 724 N N . PHE A 1 94 ? -11.257 8.566 19.857 1.00 93.81 94 PHE A N 1
ATOM 725 C CA . PHE A 1 94 ? -11.390 8.744 18.408 1.00 93.81 94 PHE A CA 1
ATOM 726 C C . PHE A 1 94 ? -10.719 10.023 17.906 1.00 93.81 94 PHE A C 1
ATOM 728 O O . PHE A 1 94 ? -10.067 10.002 16.859 1.00 93.81 94 PHE A O 1
ATOM 735 N N . GLU A 1 95 ? -10.806 11.121 18.654 1.00 92.25 95 GLU A N 1
ATOM 736 C CA . GLU A 1 95 ? -10.073 12.348 18.342 1.00 92.25 95 GLU A CA 1
ATOM 737 C C . GLU A 1 95 ? -8.554 12.149 18.449 1.00 92.25 95 GLU A C 1
ATOM 739 O O . GLU A 1 95 ? -7.814 12.511 17.528 1.00 92.25 95 GLU A O 1
ATOM 744 N N . THR A 1 96 ? -8.095 11.481 19.509 1.00 91.00 96 THR A N 1
ATOM 745 C CA . THR A 1 96 ? -6.678 11.154 19.721 1.00 91.00 96 THR A CA 1
ATOM 746 C C . THR A 1 96 ? -6.118 10.310 18.568 1.00 91.00 96 THR A C 1
ATOM 748 O O . THR A 1 96 ? -5.084 10.652 17.976 1.00 91.00 96 THR A O 1
ATOM 751 N N . VAL A 1 97 ? -6.825 9.245 18.169 1.00 91.56 97 VAL A N 1
ATOM 752 C CA . VAL A 1 97 ? -6.381 8.347 17.087 1.00 91.56 97 VAL A CA 1
ATOM 753 C C . VAL A 1 97 ? -6.555 8.941 15.696 1.00 91.56 97 VAL A C 1
ATOM 755 O O . VAL A 1 97 ? -5.835 8.543 14.781 1.00 91.56 97 VAL A O 1
ATOM 758 N N . SER A 1 98 ? -7.431 9.934 15.516 1.00 91.94 98 SER A N 1
ATOM 759 C CA . SER A 1 98 ? -7.684 10.602 14.229 1.00 91.94 98 SER A CA 1
ATOM 760 C C . SER A 1 98 ? -6.406 11.118 13.559 1.00 91.94 98 SER A C 1
ATOM 762 O O . SER A 1 98 ? -6.299 11.108 12.328 1.00 91.94 98 SER A O 1
ATOM 764 N N . SER A 1 99 ? -5.41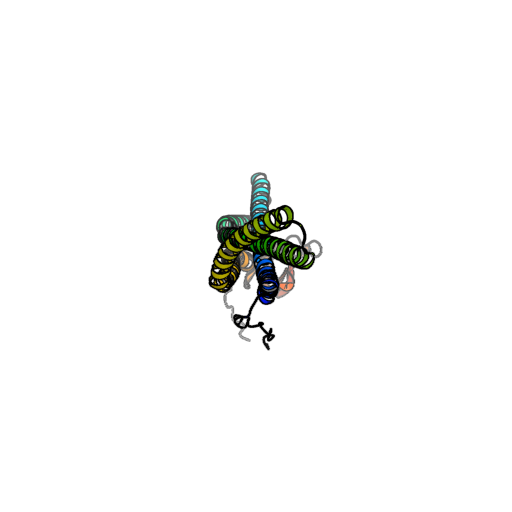8 11.540 14.357 1.00 89.06 99 SER A N 1
ATOM 765 C CA . SER A 1 99 ? -4.088 11.941 13.882 1.00 89.06 99 SER A CA 1
ATOM 766 C C . SER A 1 99 ? -3.292 10.762 13.303 1.00 89.06 99 SER A C 1
ATOM 768 O O . SER A 1 99 ? -2.777 10.855 12.189 1.00 89.06 99 SER A O 1
ATOM 770 N N . SER A 1 100 ? -3.271 9.625 14.002 1.00 89.50 100 SER A N 1
ATOM 771 C CA . SER A 1 100 ? -2.591 8.392 13.580 1.00 89.50 100 SER A CA 1
ATOM 772 C C . SER A 1 100 ? -3.244 7.766 12.342 1.00 89.50 100 SER A C 1
ATOM 774 O O . SER A 1 100 ? -2.554 7.231 11.474 1.00 89.50 100 SER A O 1
ATOM 776 N N . LEU A 1 101 ? -4.565 7.915 12.206 1.00 91.81 101 LEU A N 1
ATOM 777 C CA . LEU A 1 101 ? -5.350 7.449 11.058 1.00 91.81 101 LEU A CA 1
ATOM 778 C C . LEU A 1 101 ? -5.183 8.302 9.787 1.00 91.81 101 LEU A C 1
ATOM 780 O O . LEU A 1 101 ? -5.783 7.995 8.761 1.00 91.81 101 LEU A O 1
ATOM 784 N N . ARG A 1 102 ? -4.370 9.370 9.810 1.00 91.12 102 ARG A N 1
ATOM 785 C CA . ARG A 1 102 ? -4.044 10.146 8.595 1.00 91.12 102 ARG A CA 1
ATOM 786 C C . ARG A 1 102 ? -3.129 9.395 7.631 1.00 91.12 102 ARG A C 1
ATOM 788 O O . ARG A 1 102 ? -3.014 9.799 6.477 1.00 91.12 102 ARG A O 1
ATOM 795 N N . CYS A 1 103 ? -2.481 8.327 8.096 1.00 93.88 103 CYS A N 1
ATOM 796 C CA . CYS A 1 103 ? -1.633 7.458 7.281 1.00 93.88 103 CYS A CA 1
ATOM 797 C C . CYS A 1 103 ? -0.509 8.194 6.528 1.00 93.88 103 CYS A C 1
ATOM 799 O O . CYS A 1 103 ? -0.075 7.721 5.480 1.00 93.88 103 CYS A O 1
ATOM 801 N N . GLU A 1 104 ? 0.007 9.314 7.049 1.00 95.31 104 GLU A N 1
ATOM 802 C CA . GLU A 1 104 ? 1.035 10.125 6.366 1.00 95.31 104 GLU A CA 1
ATOM 803 C C . GLU A 1 104 ? 2.270 9.289 5.988 1.00 95.31 104 GLU A C 1
ATOM 805 O O . GLU A 1 104 ? 2.810 9.410 4.890 1.00 95.31 104 GLU A O 1
ATOM 810 N N . GLY A 1 105 ? 2.672 8.358 6.861 1.00 95.62 105 GLY A N 1
ATOM 811 C CA . GLY A 1 105 ? 3.750 7.411 6.574 1.00 95.62 105 GLY A CA 1
ATOM 812 C C . GLY A 1 105 ? 3.472 6.520 5.357 1.00 95.62 105 GLY A C 1
ATOM 813 O O . GLY A 1 105 ? 4.343 6.367 4.505 1.00 95.62 105 GLY A O 1
ATOM 814 N N . LEU A 1 106 ? 2.258 5.975 5.232 1.00 96.81 106 LEU A N 1
ATOM 815 C CA . LEU A 1 106 ? 1.874 5.140 4.089 1.00 96.81 106 LEU A CA 1
ATOM 816 C C . LEU A 1 106 ? 1.697 5.958 2.806 1.00 96.81 106 LEU A C 1
ATOM 818 O O . LEU A 1 106 ? 2.072 5.482 1.741 1.00 96.81 106 LEU A O 1
ATOM 822 N N . GLN A 1 107 ? 1.217 7.200 2.897 1.00 96.75 107 GLN A N 1
ATOM 823 C CA . GLN A 1 107 ? 1.172 8.124 1.757 1.00 96.75 107 GLN A CA 1
ATOM 824 C C . GLN A 1 107 ? 2.579 8.480 1.253 1.00 96.75 107 GLN A C 1
ATOM 826 O O . GLN A 1 107 ? 2.799 8.642 0.055 1.00 96.75 107 GLN A O 1
ATOM 831 N N . ASN A 1 108 ? 3.560 8.581 2.152 1.00 96.62 108 ASN A N 1
ATOM 832 C CA . ASN A 1 108 ? 4.954 8.783 1.760 1.00 96.62 108 ASN A CA 1
ATOM 833 C C . ASN A 1 108 ? 5.538 7.535 1.082 1.00 96.62 108 ASN A C 1
ATOM 835 O O . ASN A 1 108 ? 6.270 7.665 0.102 1.00 96.62 108 ASN A O 1
ATOM 839 N N . VAL A 1 109 ? 5.189 6.335 1.562 1.00 97.62 109 VAL A N 1
ATOM 840 C CA . VAL A 1 109 ? 5.536 5.070 0.892 1.00 97.62 109 VAL A CA 1
ATOM 841 C C . VAL A 1 109 ? 4.907 5.005 -0.498 1.00 97.62 109 VAL A C 1
ATOM 843 O O . VAL A 1 109 ? 5.599 4.660 -1.450 1.00 97.62 109 VAL A O 1
ATOM 846 N N . ASP A 1 110 ? 3.635 5.377 -0.628 1.00 97.56 110 ASP A N 1
ATOM 847 C CA . ASP A 1 110 ? 2.897 5.422 -1.891 1.00 97.56 110 ASP A CA 1
ATOM 848 C C . ASP A 1 110 ? 3.609 6.293 -2.940 1.00 97.56 110 ASP A C 1
ATOM 850 O O . ASP A 1 110 ? 3.966 5.810 -4.018 1.00 97.56 110 ASP A O 1
ATOM 854 N N . LYS A 1 111 ? 3.941 7.537 -2.571 1.00 97.31 111 LYS A N 1
ATOM 855 C CA . LYS A 1 111 ? 4.707 8.470 -3.415 1.00 97.31 111 LYS A CA 1
ATOM 856 C C . LYS A 1 111 ? 6.091 7.932 -3.779 1.00 97.31 111 LYS A C 1
ATOM 858 O O . LYS A 1 111 ? 6.515 8.055 -4.925 1.00 97.31 111 LYS A O 1
ATOM 863 N N . ALA A 1 112 ? 6.798 7.328 -2.823 1.00 96.81 112 ALA A N 1
ATOM 864 C CA . ALA A 1 112 ? 8.113 6.743 -3.078 1.00 96.81 112 ALA A CA 1
ATOM 865 C C . ALA A 1 112 ? 8.031 5.560 -4.057 1.00 96.81 112 ALA A C 1
ATOM 867 O O . ALA A 1 112 ? 8.866 5.444 -4.951 1.00 96.81 112 ALA A O 1
ATOM 868 N N . CYS A 1 113 ? 7.007 4.707 -3.940 1.00 97.69 113 CYS A N 1
ATOM 869 C CA . CYS A 1 113 ? 6.788 3.622 -4.895 1.00 97.69 113 CYS A CA 1
ATOM 870 C C . CYS A 1 113 ? 6.496 4.162 -6.295 1.00 97.69 113 CYS A C 1
ATOM 872 O O . CYS A 1 113 ? 7.023 3.628 -7.267 1.00 97.69 113 CYS A O 1
ATOM 874 N N . GLN A 1 114 ? 5.692 5.223 -6.402 1.00 98.00 114 GLN A N 1
ATOM 875 C CA . GLN A 1 114 ? 5.392 5.859 -7.682 1.00 98.00 114 GLN A CA 1
ATOM 876 C C . GLN A 1 114 ? 6.666 6.364 -8.377 1.00 98.00 114 GLN A C 1
ATOM 878 O O . GLN A 1 114 ? 6.869 6.069 -9.551 1.00 98.00 114 GLN A O 1
ATOM 883 N N . GLN A 1 115 ? 7.565 7.026 -7.645 1.00 96.94 115 GLN A N 1
ATOM 884 C CA . GLN A 1 115 ? 8.852 7.485 -8.188 1.00 96.94 115 GLN A CA 1
ATOM 885 C C . GLN A 1 115 ? 9.708 6.324 -8.721 1.00 96.94 115 GLN A C 1
ATOM 887 O O . GLN A 1 115 ? 10.276 6.413 -9.809 1.00 96.94 115 GLN A O 1
ATOM 892 N N . VAL A 1 116 ? 9.767 5.208 -7.987 1.00 96.12 116 VAL A N 1
ATOM 893 C CA . VAL A 1 116 ? 10.498 4.004 -8.421 1.00 96.12 116 VAL A CA 1
ATOM 894 C C . VAL A 1 116 ? 9.852 3.376 -9.664 1.00 96.12 116 VAL A C 1
ATOM 896 O O . VAL A 1 116 ? 10.556 2.946 -10.576 1.00 96.12 116 VAL A O 1
ATOM 899 N N . LEU A 1 117 ? 8.518 3.348 -9.745 1.00 96.75 117 LEU A N 1
ATOM 900 C CA . LEU A 1 117 ? 7.805 2.858 -10.930 1.00 96.75 117 LEU A CA 1
ATOM 901 C C . LEU A 1 117 ? 8.077 3.735 -12.161 1.00 96.75 117 LEU A C 1
ATOM 903 O O . LEU A 1 117 ? 8.325 3.198 -13.236 1.00 96.75 117 LEU A O 1
ATOM 907 N N . GLU A 1 118 ? 8.113 5.058 -12.003 1.00 97.00 118 GLU A N 1
ATOM 908 C CA . GLU A 1 118 ? 8.468 5.998 -13.076 1.00 97.00 118 GLU A CA 1
ATOM 909 C C . GLU A 1 118 ? 9.919 5.809 -13.559 1.00 97.00 118 GLU A C 1
ATOM 911 O O . GLU A 1 118 ? 10.215 5.936 -14.750 1.00 97.00 118 GLU A O 1
ATOM 916 N N . GLU A 1 119 ? 10.853 5.478 -12.662 1.00 96.00 119 GLU A N 1
ATOM 917 C CA . GLU A 1 119 ? 12.215 5.072 -13.033 1.00 96.00 119 GLU A CA 1
ATOM 918 C C . GLU A 1 119 ? 12.231 3.774 -13.849 1.00 96.00 119 GLU A C 1
ATOM 920 O O . GLU A 1 119 ? 12.911 3.699 -14.878 1.00 96.00 119 GLU A O 1
ATOM 925 N N . TYR A 1 120 ? 11.450 2.773 -13.440 1.00 96.25 120 TYR A N 1
ATOM 926 C CA . TYR A 1 120 ? 11.352 1.503 -14.161 1.00 96.25 120 TYR A CA 1
ATOM 927 C C . TYR A 1 120 ? 10.716 1.667 -15.541 1.00 96.25 120 TYR A C 1
ATOM 929 O O . TYR A 1 120 ? 11.179 1.048 -16.500 1.00 96.25 120 TYR A O 1
ATOM 937 N N . ASP A 1 121 ? 9.713 2.532 -15.673 1.00 96.69 121 ASP A N 1
ATOM 938 C CA . ASP A 1 121 ? 9.067 2.823 -16.952 1.00 96.69 121 ASP A CA 1
ATOM 939 C C . ASP A 1 121 ? 10.036 3.513 -17.924 1.00 96.69 121 ASP A C 1
ATOM 941 O O . ASP A 1 121 ? 10.128 3.118 -19.090 1.00 96.69 121 ASP A O 1
ATOM 945 N N . ARG A 1 122 ? 10.837 4.477 -17.440 1.00 96.94 122 ARG A N 1
ATOM 946 C CA . ARG A 1 122 ? 11.892 5.128 -18.240 1.00 96.94 122 ARG A CA 1
ATOM 947 C C . ARG A 1 122 ? 12.930 4.130 -18.744 1.00 96.94 122 ARG A C 1
ATOM 949 O O . ARG A 1 122 ? 13.290 4.144 -19.922 1.00 96.94 122 ARG A O 1
ATOM 956 N N . LEU A 1 123 ? 13.393 3.247 -17.866 1.00 96.25 123 LEU A N 1
ATOM 957 C CA . LEU A 1 123 ? 14.339 2.199 -18.224 1.00 96.25 123 LEU A CA 1
ATOM 958 C C . LEU A 1 123 ? 13.738 1.197 -19.223 1.00 96.25 123 LEU A C 1
ATOM 960 O O . LEU A 1 123 ? 14.388 0.850 -20.208 1.00 96.25 123 LEU A O 1
ATOM 964 N N . SER A 1 124 ? 12.488 0.773 -19.019 1.00 95.50 124 SER A N 1
ATOM 965 C CA . SER A 1 124 ? 11.787 -0.116 -19.952 1.00 95.50 124 SER A CA 1
ATOM 966 C C . SER A 1 124 ? 11.666 0.512 -21.342 1.00 95.50 124 SER A C 1
ATOM 968 O O . SER A 1 124 ? 11.912 -0.161 -22.342 1.00 95.50 124 SER A O 1
ATOM 970 N N . ALA A 1 125 ? 11.324 1.801 -21.422 1.00 96.00 125 ALA A N 1
ATOM 971 C CA . ALA A 1 125 ? 11.254 2.525 -22.689 1.00 96.00 125 ALA A CA 1
ATOM 972 C C . ALA A 1 125 ? 12.627 2.602 -23.382 1.00 96.00 125 ALA A C 1
ATOM 974 O O . ALA A 1 125 ? 12.725 2.385 -24.591 1.00 96.00 125 ALA A O 1
ATOM 975 N N . SER A 1 126 ? 13.699 2.840 -22.617 1.00 95.50 126 SER A N 1
ATOM 976 C CA . SER A 1 126 ? 15.071 2.859 -23.138 1.00 95.50 126 SER A CA 1
ATOM 977 C C . SER A 1 126 ? 15.512 1.493 -23.684 1.00 95.50 126 SER A C 1
ATOM 979 O O . SER A 1 126 ? 16.085 1.428 -24.774 1.00 95.50 126 SER A O 1
ATOM 981 N N . LEU A 1 127 ? 15.178 0.396 -22.995 1.00 92.94 127 LEU A N 1
ATOM 982 C CA . LEU A 1 127 ? 15.448 -0.970 -23.463 1.00 92.94 127 LEU A CA 1
ATOM 983 C C . LEU A 1 127 ? 14.728 -1.278 -24.784 1.00 92.94 127 LEU A C 1
ATOM 985 O O . LEU A 1 127 ? 15.338 -1.831 -25.702 1.00 92.94 127 LEU A O 1
ATOM 989 N N . ILE A 1 128 ? 13.453 -0.890 -24.905 1.00 92.25 128 ILE A N 1
ATOM 990 C CA . ILE A 1 128 ? 12.665 -1.076 -26.135 1.00 92.25 128 ILE A CA 1
ATOM 991 C C . ILE A 1 128 ? 13.281 -0.287 -27.298 1.00 92.25 128 ILE A C 1
ATOM 993 O O . ILE A 1 128 ? 13.571 -0.873 -28.341 1.00 92.25 128 ILE A O 1
ATOM 997 N N . SER A 1 129 ? 13.553 1.006 -27.092 1.00 94.88 129 SER A N 1
ATOM 998 C CA . SER A 1 129 ? 14.158 1.893 -28.099 1.00 94.88 129 SER A CA 1
ATOM 999 C C . SER A 1 129 ? 15.541 1.402 -28.552 1.00 94.88 129 SER A C 1
ATOM 1001 O O . SER A 1 129 ? 15.878 1.423 -29.737 1.00 94.88 129 SER A O 1
ATOM 1003 N N . THR A 1 130 ? 16.342 0.868 -27.626 1.00 93.69 130 THR A N 1
ATOM 1004 C CA . THR A 1 130 ? 17.639 0.251 -27.944 1.00 93.69 130 THR A CA 1
ATOM 1005 C C . THR A 1 130 ? 17.469 -1.010 -28.796 1.00 93.69 130 THR A C 1
ATOM 1007 O O . THR A 1 130 ? 18.183 -1.197 -29.783 1.00 93.69 130 THR A O 1
ATOM 1010 N N . GLY A 1 131 ? 16.490 -1.858 -28.466 1.00 91.19 131 GLY A N 1
ATOM 1011 C CA . GLY A 1 131 ? 16.159 -3.044 -29.258 1.00 91.19 131 GLY A CA 1
ATOM 1012 C C . GLY A 1 131 ? 15.685 -2.708 -30.677 1.00 91.19 131 GLY A C 1
ATOM 1013 O O . GLY A 1 131 ? 16.048 -3.398 -31.629 1.00 91.19 131 GLY A O 1
ATOM 1014 N N . GLU A 1 132 ? 14.911 -1.636 -30.842 1.00 93.88 132 GLU A N 1
ATOM 1015 C CA . GLU A 1 132 ? 14.479 -1.128 -32.150 1.00 93.88 132 GLU A CA 1
ATOM 1016 C C . GLU A 1 132 ? 15.651 -0.605 -32.984 1.00 93.88 132 GLU A C 1
ATOM 1018 O O . GLU A 1 132 ? 15.835 -1.067 -34.112 1.00 93.88 132 GLU A O 1
ATOM 1023 N N . ALA A 1 133 ? 16.495 0.259 -32.411 1.00 94.50 133 ALA A N 1
ATOM 1024 C CA . ALA A 1 133 ? 17.689 0.781 -33.082 1.00 94.50 133 ALA A CA 1
ATOM 1025 C C . ALA A 1 133 ? 18.672 -0.336 -33.478 1.00 94.50 133 ALA A C 1
ATOM 1027 O O . ALA A 1 133 ? 19.309 -0.281 -34.534 1.00 94.50 133 ALA A O 1
ATOM 1028 N N . SER A 1 134 ? 18.770 -1.389 -32.659 1.00 93.62 134 SER A N 1
ATOM 1029 C CA . SER A 1 134 ? 19.586 -2.565 -32.968 1.00 93.62 134 SER A CA 1
ATOM 1030 C C . SER A 1 134 ? 19.037 -3.335 -34.171 1.00 93.62 134 SER A C 1
ATOM 1032 O O . SER A 1 134 ? 19.810 -3.669 -35.069 1.00 93.62 134 SER A O 1
ATOM 1034 N N . ARG A 1 135 ? 17.717 -3.563 -34.237 1.00 93.62 135 ARG A N 1
ATOM 1035 C CA . ARG A 1 135 ? 17.071 -4.207 -35.396 1.00 93.62 135 ARG A CA 1
ATOM 1036 C C . ARG A 1 135 ? 17.230 -3.387 -36.674 1.00 93.62 135 ARG A C 1
ATOM 1038 O O . ARG A 1 135 ? 17.489 -3.961 -37.729 1.00 93.62 135 ARG A O 1
ATOM 1045 N N . GLU A 1 136 ? 17.095 -2.065 -36.590 1.00 96.56 136 GLU A N 1
ATOM 1046 C CA . GLU A 1 136 ? 17.296 -1.174 -37.738 1.00 96.56 136 GLU A CA 1
ATOM 1047 C C . GLU A 1 136 ? 18.748 -1.204 -38.232 1.00 96.56 136 GLU A C 1
ATOM 1049 O O . GLU A 1 136 ? 18.990 -1.303 -39.436 1.00 96.56 136 GLU A O 1
ATOM 1054 N N . THR A 1 137 ? 19.716 -1.198 -37.310 1.00 95.38 137 THR A N 1
ATOM 1055 C CA . THR A 1 137 ? 21.138 -1.336 -37.652 1.00 95.38 137 THR A CA 1
ATOM 1056 C C . THR A 1 137 ? 21.392 -2.653 -38.383 1.00 95.38 137 THR A C 1
ATOM 1058 O O . THR A 1 137 ? 21.923 -2.624 -39.490 1.00 95.38 137 THR A O 1
ATOM 1061 N N . MET A 1 138 ? 20.932 -3.787 -37.836 1.00 94.50 138 MET A N 1
ATOM 1062 C CA . MET A 1 138 ? 21.069 -5.102 -38.482 1.00 94.50 138 MET A CA 1
ATOM 1063 C C . MET A 1 138 ? 20.433 -5.132 -39.877 1.00 94.50 138 MET A C 1
ATOM 1065 O O . MET A 1 138 ? 21.035 -5.633 -40.822 1.00 94.50 138 MET A O 1
ATOM 1069 N N . HIS A 1 139 ? 19.246 -4.536 -40.035 1.00 96.06 139 HIS A N 1
ATOM 1070 C CA . HIS A 1 139 ? 18.579 -4.451 -41.333 1.00 96.06 139 HIS A CA 1
ATOM 1071 C C . HIS A 1 139 ? 19.446 -3.748 -42.387 1.00 96.06 139 HIS A C 1
ATOM 1073 O O . HIS A 1 139 ? 19.544 -4.219 -43.523 1.00 96.06 139 HIS A O 1
ATOM 1079 N N . TYR A 1 140 ? 20.070 -2.619 -42.037 1.00 97.75 140 TYR A N 1
ATOM 1080 C CA . TYR A 1 140 ? 20.938 -1.904 -42.971 1.00 97.75 140 TYR A CA 1
ATOM 1081 C C . TYR A 1 140 ? 22.284 -2.601 -43.188 1.00 97.75 140 TYR A C 1
ATOM 1083 O O . TYR A 1 140 ? 22.797 -2.530 -44.304 1.00 97.75 140 TYR A O 1
ATOM 1091 N N . GLU A 1 141 ? 22.826 -3.309 -42.193 1.00 96.62 141 GLU A N 1
ATOM 1092 C CA . GLU A 1 141 ? 24.024 -4.146 -42.361 1.00 96.62 141 GLU A CA 1
ATOM 1093 C C . GLU A 1 141 ? 23.779 -5.249 -43.392 1.00 96.62 141 GLU A C 1
ATOM 1095 O O . GLU A 1 141 ? 24.499 -5.325 -44.390 1.00 96.62 141 GLU A O 1
ATOM 1100 N N . ASP A 1 142 ? 22.701 -6.021 -43.224 1.00 96.81 142 ASP A N 1
ATOM 1101 C CA . ASP A 1 142 ? 22.306 -7.071 -44.168 1.00 96.81 142 ASP A CA 1
ATOM 1102 C C . ASP A 1 142 ? 22.061 -6.495 -45.568 1.00 96.81 142 ASP A C 1
ATOM 1104 O O . ASP A 1 142 ? 22.437 -7.077 -46.588 1.00 96.81 142 ASP A O 1
ATOM 1108 N N . LYS A 1 143 ? 21.426 -5.323 -45.652 1.00 96.81 143 LYS A N 1
ATOM 1109 C CA . LYS A 1 143 ? 21.118 -4.673 -46.928 1.00 96.81 143 LYS A CA 1
ATOM 1110 C C . LYS A 1 143 ? 22.364 -4.182 -47.660 1.00 96.81 143 LYS A C 1
ATOM 1112 O O . LYS A 1 143 ? 22.421 -4.321 -48.880 1.00 96.81 143 LYS A O 1
ATOM 1117 N N . VAL A 1 144 ? 23.332 -3.604 -46.947 1.00 96.62 144 VAL A N 1
ATOM 1118 C CA . VAL A 1 144 ? 24.618 -3.184 -47.523 1.00 96.62 144 VAL A CA 1
ATOM 1119 C C . VAL A 1 144 ? 25.389 -4.409 -48.011 1.00 96.62 144 VAL A C 1
ATOM 1121 O O . VAL A 1 144 ? 25.755 -4.439 -49.184 1.00 96.62 144 VAL A O 1
ATOM 1124 N N . ALA A 1 145 ? 25.503 -5.458 -47.189 1.00 96.44 145 ALA A N 1
ATOM 1125 C CA . ALA A 1 145 ? 26.182 -6.701 -47.563 1.00 96.44 145 ALA A CA 1
ATOM 1126 C C . ALA A 1 145 ? 25.573 -7.350 -48.822 1.00 96.44 145 ALA A C 1
ATOM 1128 O O . ALA A 1 145 ? 26.289 -7.773 -49.730 1.00 96.44 145 ALA A O 1
ATOM 1129 N N . ASN A 1 146 ? 24.241 -7.375 -48.925 1.00 96.50 146 ASN A N 1
ATOM 1130 C CA . ASN A 1 146 ? 23.549 -7.894 -50.108 1.00 96.50 146 ASN A CA 1
ATOM 1131 C C . ASN A 1 146 ? 23.807 -7.050 -51.370 1.00 96.50 146 ASN A C 1
ATOM 1133 O O . ASN A 1 146 ? 23.955 -7.600 -52.461 1.00 96.50 146 ASN A O 1
ATOM 1137 N N . LEU A 1 147 ? 23.850 -5.717 -51.252 1.00 95.88 147 LEU A N 1
ATOM 1138 C CA . LEU A 1 147 ? 24.112 -4.826 -52.390 1.00 95.88 147 LEU A CA 1
ATOM 1139 C C . LEU A 1 147 ? 25.555 -4.941 -52.897 1.00 95.88 147 LEU A C 1
ATOM 1141 O O . LEU A 1 147 ? 25.768 -4.878 -54.109 1.00 95.88 147 LEU A O 1
ATOM 1145 N N . GLU A 1 148 ? 26.514 -5.137 -51.990 1.00 95.81 148 GLU A N 1
ATOM 1146 C CA . GLU A 1 148 ? 27.919 -5.394 -52.326 1.00 95.81 148 GLU A CA 1
ATOM 1147 C C . GLU A 1 148 ? 28.071 -6.695 -53.123 1.00 95.81 148 GLU A C 1
ATOM 1149 O O . GLU A 1 148 ? 28.721 -6.706 -54.167 1.00 95.81 148 GLU A O 1
ATOM 1154 N N . GLN A 1 149 ? 27.403 -7.774 -52.696 1.00 96.12 149 GLN A N 1
ATOM 1155 C CA . GLN A 1 149 ? 27.430 -9.065 -53.398 1.00 96.12 149 GLN A CA 1
ATOM 1156 C C . GLN A 1 149 ? 26.806 -9.005 -54.798 1.00 96.12 149 GLN A C 1
ATOM 1158 O O . GLN A 1 149 ? 27.246 -9.704 -55.707 1.00 96.12 149 GLN A O 1
ATOM 1163 N N . GLN A 1 150 ? 25.781 -8.173 -54.982 1.00 96.25 150 GLN A N 1
ATOM 1164 C CA . GLN A 1 150 ? 25.069 -8.033 -56.254 1.00 96.25 150 GLN A CA 1
ATOM 1165 C C . GLN A 1 150 ? 25.746 -7.064 -57.242 1.00 96.25 150 GLN A C 1
ATOM 1167 O O . GLN A 1 150 ? 25.205 -6.852 -58.326 1.00 96.25 150 GLN A O 1
ATOM 1172 N N . ALA A 1 151 ? 26.889 -6.458 -56.886 1.00 91.56 151 ALA A N 1
ATOM 1173 C CA . ALA A 1 151 ? 27.590 -5.456 -57.701 1.00 91.56 151 ALA A CA 1
ATOM 1174 C C . ALA A 1 151 ? 26.669 -4.317 -58.201 1.00 91.56 151 ALA A C 1
ATOM 1176 O O . ALA A 1 151 ? 26.792 -3.822 -59.324 1.00 91.56 151 ALA A O 1
ATOM 1177 N N . VAL A 1 152 ? 25.702 -3.919 -57.367 1.00 84.38 152 VAL A N 1
ATOM 1178 C CA . VAL A 1 152 ? 24.717 -2.879 -57.696 1.00 84.38 152 VAL A CA 1
ATOM 1179 C C . VAL A 1 152 ? 25.402 -1.510 -57.770 1.00 84.38 152 VAL A C 1
ATOM 1181 O O . VAL A 1 152 ? 26.401 -1.276 -57.096 1.00 84.38 152 VAL A O 1
ATOM 1184 N N . SER A 1 153 ? 24.867 -0.592 -58.587 1.00 85.50 153 SER A N 1
ATOM 1185 C CA . SER A 1 153 ? 25.483 0.718 -58.842 1.00 85.50 153 SER A CA 1
ATOM 1186 C C . SER A 1 153 ? 25.871 1.484 -57.566 1.00 85.50 153 SER A C 1
ATOM 1188 O O . SER A 1 153 ? 25.166 1.455 -56.548 1.00 85.50 153 SER A O 1
ATOM 1190 N N . GLY A 1 154 ? 26.985 2.221 -57.658 1.00 90.31 154 GLY A N 1
ATOM 1191 C CA . GLY A 1 154 ? 27.608 2.923 -56.532 1.00 90.31 154 GLY A CA 1
ATOM 1192 C C . GLY A 1 154 ? 26.669 3.869 -55.778 1.00 90.31 154 GLY A C 1
ATOM 1193 O O . GLY A 1 154 ? 26.705 3.903 -54.551 1.00 90.31 154 GLY A O 1
ATOM 1194 N N . ASP A 1 155 ? 25.756 4.557 -56.468 1.00 95.31 155 ASP A N 1
ATOM 1195 C CA . ASP A 1 155 ? 24.835 5.516 -55.840 1.00 95.31 155 ASP A CA 1
ATOM 1196 C C . ASP A 1 155 ? 23.878 4.861 -54.838 1.00 95.31 155 ASP A C 1
ATOM 1198 O O . ASP A 1 155 ? 23.607 5.403 -53.761 1.00 95.31 155 ASP A O 1
ATOM 1202 N N . LYS A 1 156 ? 23.337 3.682 -55.174 1.00 95.00 156 LYS A N 1
ATOM 1203 C CA . LYS A 1 156 ? 22.401 2.972 -54.292 1.00 95.00 156 LYS A CA 1
ATOM 1204 C C . LYS A 1 156 ? 23.134 2.390 -53.089 1.00 95.00 156 LYS A C 1
ATOM 1206 O O . LYS A 1 156 ? 22.595 2.450 -51.982 1.00 95.00 156 LYS A O 1
ATOM 1211 N N . LEU A 1 157 ? 24.337 1.858 -53.294 1.00 95.56 157 LEU A N 1
ATOM 1212 C CA . LEU A 1 157 ? 25.190 1.374 -52.213 1.00 95.56 157 LEU A CA 1
ATOM 1213 C C . LEU A 1 157 ? 25.548 2.521 -51.256 1.00 95.56 157 LEU A C 1
ATOM 1215 O O . LEU A 1 157 ? 25.262 2.426 -50.065 1.00 95.56 157 LEU A O 1
ATOM 1219 N N . HIS A 1 158 ? 26.030 3.648 -51.785 1.00 96.25 158 HIS A N 1
ATOM 1220 C CA . HIS A 1 158 ? 26.429 4.814 -50.995 1.00 96.25 158 HIS A CA 1
ATOM 1221 C C . HIS A 1 158 ? 25.283 5.370 -50.133 1.00 96.25 158 HIS A C 1
ATOM 1223 O O . HIS A 1 158 ? 25.463 5.634 -48.945 1.00 96.25 158 HIS A O 1
ATOM 1229 N N . ARG A 1 159 ? 24.058 5.450 -50.676 1.00 96.75 159 ARG A N 1
ATOM 1230 C CA . ARG A 1 159 ? 22.876 5.857 -49.892 1.00 96.75 159 ARG A CA 1
ATOM 1231 C C . ARG A 1 159 ? 22.559 4.906 -48.735 1.00 96.75 159 ARG A C 1
ATOM 1233 O O . ARG A 1 159 ? 22.101 5.366 -47.694 1.00 96.75 159 ARG A O 1
ATOM 1240 N N . ASN A 1 160 ? 22.729 3.593 -48.912 1.00 96.94 160 ASN A N 1
ATOM 1241 C CA . ASN A 1 160 ? 22.463 2.634 -47.832 1.00 96.94 160 ASN A CA 1
ATOM 1242 C C . ASN A 1 160 ? 23.595 2.615 -46.797 1.00 96.94 160 ASN A C 1
ATOM 1244 O O . ASN A 1 160 ? 23.296 2.453 -45.620 1.00 96.94 160 ASN A O 1
ATOM 1248 N N . ILE A 1 161 ? 24.843 2.875 -47.201 1.00 97.00 161 ILE A N 1
ATOM 1249 C CA . ILE A 1 161 ? 25.962 3.096 -46.272 1.00 97.00 161 ILE A CA 1
ATOM 1250 C C . ILE A 1 161 ? 25.668 4.295 -45.360 1.00 97.00 161 ILE A C 1
ATOM 1252 O O . ILE A 1 161 ? 25.726 4.150 -44.144 1.00 97.00 161 ILE A O 1
ATOM 1256 N N . GLY A 1 162 ? 25.234 5.436 -45.909 1.00 97.44 162 GLY A N 1
ATOM 1257 C CA . GLY A 1 162 ? 24.877 6.600 -45.084 1.00 97.44 162 GLY A CA 1
ATOM 1258 C C . GLY A 1 162 ? 23.729 6.324 -44.099 1.00 97.44 162 GLY A C 1
ATOM 1259 O O . GLY A 1 162 ? 23.763 6.770 -42.954 1.00 97.44 162 GLY A O 1
ATOM 1260 N N . LYS A 1 163 ? 22.727 5.527 -44.501 1.00 97.88 163 LYS A N 1
ATOM 1261 C CA . LYS A 1 163 ? 21.647 5.087 -43.595 1.00 97.88 163 LYS A CA 1
ATOM 1262 C C . LYS A 1 163 ? 22.146 4.151 -42.499 1.00 97.88 163 LYS A C 1
ATOM 1264 O O . LYS A 1 163 ? 21.702 4.262 -41.361 1.00 97.88 163 LYS A O 1
ATOM 1269 N N . LEU A 1 164 ? 23.068 3.250 -42.835 1.00 97.38 164 LEU A N 1
ATOM 1270 C CA . LEU A 1 164 ? 23.706 2.372 -41.865 1.00 97.38 164 LEU A CA 1
ATOM 1271 C C . LEU A 1 164 ? 24.501 3.178 -40.830 1.00 97.38 164 LEU A C 1
ATOM 1273 O O . LEU A 1 164 ? 24.385 2.920 -39.635 1.00 97.38 164 LEU A O 1
ATOM 1277 N N . GLU A 1 165 ? 25.277 4.169 -41.267 1.00 97.75 165 GLU A N 1
ATOM 1278 C CA . GLU A 1 165 ? 26.019 5.063 -40.371 1.00 97.75 165 GLU A CA 1
ATOM 1279 C C . GLU A 1 165 ? 25.081 5.842 -39.442 1.00 97.75 165 GLU A C 1
ATOM 1281 O O . GLU A 1 165 ? 25.320 5.901 -38.235 1.00 97.75 165 GLU A O 1
ATOM 1286 N N . GLN A 1 166 ? 23.973 6.366 -39.974 1.00 98.00 166 GLN A N 1
ATOM 1287 C CA . GLN A 1 166 ? 22.949 7.032 -39.170 1.00 98.00 166 GLN A CA 1
ATOM 1288 C C . GLN A 1 166 ? 22.335 6.082 -38.128 1.00 98.00 166 GLN A C 1
ATOM 1290 O O . GLN A 1 166 ? 22.258 6.440 -36.951 1.00 98.00 166 GLN A O 1
ATOM 1295 N N . ALA A 1 167 ? 21.941 4.869 -38.531 1.00 97.44 167 ALA A N 1
ATOM 1296 C CA . ALA A 1 167 ? 21.380 3.863 -37.628 1.00 97.44 167 ALA A CA 1
ATOM 1297 C C . ALA A 1 167 ? 22.375 3.468 -36.522 1.00 97.44 167 ALA A C 1
ATOM 1299 O O . ALA A 1 167 ? 22.009 3.418 -35.347 1.00 97.44 167 ALA A O 1
ATOM 1300 N N . LYS A 1 168 ? 23.660 3.297 -36.870 1.00 97.00 168 LYS A N 1
ATOM 1301 C CA . LYS A 1 168 ? 24.748 3.064 -35.905 1.00 97.00 168 LYS A CA 1
ATOM 1302 C C . LYS A 1 168 ? 24.909 4.222 -34.924 1.00 97.00 168 LYS A C 1
ATOM 1304 O O . LYS A 1 168 ? 25.115 3.984 -33.735 1.00 97.00 168 LYS A O 1
ATOM 1309 N N . GLY A 1 169 ? 24.790 5.462 -35.398 1.00 97.31 169 GLY A N 1
ATOM 1310 C CA . GLY A 1 169 ? 24.798 6.654 -34.550 1.00 97.31 169 GLY A CA 1
ATOM 1311 C C . GLY A 1 169 ? 23.679 6.632 -33.506 1.00 97.31 169 GLY A C 1
ATOM 1312 O O . GLY A 1 169 ? 23.949 6.797 -32.316 1.00 97.31 169 GLY A O 1
ATOM 1313 N N . VAL A 1 170 ? 22.442 6.353 -33.932 1.00 97.56 170 VAL A N 1
ATOM 1314 C CA . VAL A 1 170 ? 21.277 6.235 -33.034 1.00 97.56 170 VAL A CA 1
ATOM 1315 C C . VAL A 1 170 ? 21.458 5.092 -32.034 1.00 97.56 170 VAL A C 1
ATOM 1317 O O . VAL A 1 170 ? 21.253 5.286 -30.836 1.00 97.56 170 VAL A O 1
ATOM 1320 N N . LEU A 1 171 ? 21.900 3.918 -32.496 1.00 95.19 171 LEU A N 1
ATOM 1321 C CA . LEU A 1 171 ? 22.154 2.767 -31.630 1.00 95.19 171 LEU A CA 1
ATOM 1322 C C . LEU A 1 171 ? 23.215 3.070 -30.564 1.00 95.19 171 LEU A C 1
ATOM 1324 O O . LEU A 1 171 ? 23.040 2.689 -29.411 1.00 95.19 171 LEU A O 1
ATOM 1328 N N . ASN A 1 172 ? 24.295 3.773 -30.915 1.00 96.12 172 ASN A N 1
ATOM 1329 C CA . ASN A 1 172 ? 25.338 4.144 -29.957 1.00 96.12 172 ASN A CA 1
ATOM 1330 C C . ASN A 1 172 ? 24.820 5.092 -28.867 1.00 96.12 172 ASN A C 1
ATOM 1332 O O . ASN A 1 172 ? 25.130 4.885 -27.693 1.00 96.12 172 ASN A O 1
ATOM 1336 N N . ILE A 1 173 ? 24.007 6.089 -29.234 1.00 96.69 173 ILE A N 1
ATOM 1337 C CA . ILE A 1 173 ? 23.373 7.004 -28.271 1.00 96.69 173 ILE A CA 1
ATOM 1338 C C . ILE A 1 173 ? 22.448 6.218 -27.334 1.00 96.69 173 ILE A C 1
ATOM 1340 O O . ILE A 1 173 ? 22.598 6.297 -26.114 1.00 96.69 173 ILE A O 1
ATOM 1344 N N . ASN A 1 174 ? 21.556 5.397 -27.899 1.00 95.56 174 ASN A N 1
ATOM 1345 C CA . ASN A 1 174 ? 20.624 4.574 -27.128 1.00 95.56 174 ASN A CA 1
ATOM 1346 C C . ASN A 1 174 ? 21.352 3.606 -26.187 1.00 95.56 174 ASN A C 1
ATOM 1348 O O . ASN A 1 174 ? 20.970 3.487 -25.025 1.00 95.56 174 ASN A O 1
ATOM 1352 N N . ASN A 1 175 ? 22.432 2.972 -26.652 1.00 94.12 175 ASN A N 1
ATOM 1353 C CA . ASN A 1 175 ? 23.258 2.086 -25.835 1.00 94.12 175 ASN A CA 1
ATOM 1354 C C . ASN A 1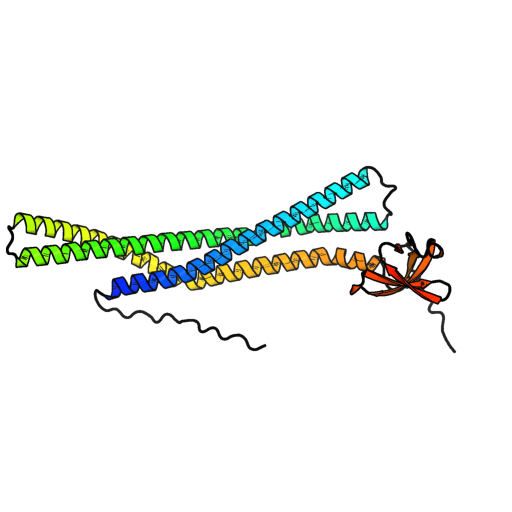 175 ? 23.888 2.819 -24.647 1.00 94.12 175 ASN A C 1
ATOM 1356 O O . ASN A 1 175 ? 23.853 2.283 -23.542 1.00 94.12 175 ASN A O 1
ATOM 1360 N N . SER A 1 176 ? 24.427 4.029 -24.845 1.00 95.00 176 SER A N 1
ATOM 1361 C CA . SER A 1 176 ? 25.001 4.824 -23.749 1.00 95.00 176 SER A CA 1
ATOM 1362 C C . SER A 1 176 ? 23.945 5.142 -22.692 1.00 95.00 176 SER A C 1
ATOM 1364 O O . SER A 1 176 ? 24.129 4.827 -21.518 1.00 95.00 176 SER A O 1
ATOM 1366 N N . THR A 1 177 ? 22.793 5.672 -23.115 1.00 95.69 177 THR A N 1
ATOM 1367 C CA . THR A 1 177 ? 21.683 5.995 -22.207 1.00 95.69 177 THR A CA 1
ATOM 1368 C C . THR A 1 177 ? 21.152 4.754 -21.488 1.00 95.69 177 THR A C 1
ATOM 1370 O O . THR A 1 177 ? 20.949 4.777 -20.275 1.00 95.69 177 THR A O 1
ATOM 1373 N N . CYS A 1 178 ? 20.947 3.649 -22.207 1.00 94.44 178 CYS A N 1
ATOM 1374 C CA . CYS A 1 178 ? 20.465 2.403 -21.620 1.00 94.44 178 CYS A CA 1
ATOM 1375 C C . CYS A 1 178 ? 21.472 1.830 -20.617 1.00 94.44 178 CYS A C 1
ATOM 1377 O O . CYS A 1 178 ? 21.073 1.326 -19.569 1.00 94.44 178 CYS A O 1
ATOM 1379 N N . GLN A 1 179 ? 22.771 1.910 -20.913 1.00 93.44 179 GLN A N 1
ATOM 1380 C CA . GLN A 1 179 ? 23.822 1.436 -20.021 1.00 93.44 179 GLN A CA 1
ATOM 1381 C C . GLN A 1 179 ? 23.874 2.260 -18.730 1.00 93.44 179 GLN A C 1
ATOM 1383 O O . GLN A 1 179 ? 23.935 1.675 -17.652 1.00 93.44 179 GLN A O 1
ATOM 1388 N N . GLU A 1 180 ? 23.786 3.588 -18.819 1.00 95.50 180 GLU A N 1
ATOM 1389 C CA . GLU A 1 180 ? 23.725 4.476 -17.649 1.00 95.50 180 GLU A CA 1
ATOM 1390 C C . GLU A 1 180 ? 22.516 4.161 -16.756 1.00 95.50 180 GLU A C 1
ATOM 1392 O O . GLU A 1 180 ? 22.658 3.984 -15.542 1.00 95.50 180 GLU A O 1
ATOM 1397 N N . LEU A 1 181 ? 21.327 4.022 -17.356 1.00 95.44 181 LEU A N 1
ATOM 1398 C CA . LEU A 1 181 ? 20.110 3.656 -16.628 1.00 95.44 181 LEU A CA 1
ATOM 1399 C C . LEU A 1 181 ? 20.222 2.263 -16.000 1.00 95.44 181 LEU A C 1
ATOM 1401 O O . LEU A 1 181 ? 19.776 2.064 -14.869 1.00 95.44 181 LEU A O 1
ATOM 1405 N N . MET A 1 182 ? 20.838 1.306 -16.698 1.00 93.75 182 MET A N 1
ATOM 1406 C CA . MET A 1 182 ? 21.021 -0.046 -16.178 1.00 93.75 182 MET A CA 1
ATOM 1407 C C . MET A 1 182 ? 22.000 -0.107 -15.018 1.00 93.75 182 MET A C 1
ATOM 1409 O O . MET A 1 182 ? 21.682 -0.742 -14.014 1.00 93.75 182 MET A O 1
ATOM 1413 N N . SER A 1 183 ? 23.129 0.595 -15.101 1.00 93.25 183 SER A N 1
ATOM 1414 C CA . SER A 1 183 ? 24.056 0.712 -13.975 1.00 93.25 183 SER A CA 1
ATOM 1415 C C . SER A 1 183 ? 23.372 1.347 -12.762 1.00 93.25 183 SER A C 1
ATOM 1417 O O . SER A 1 183 ? 23.446 0.793 -11.666 1.00 93.25 183 SER A O 1
ATOM 1419 N N . SER A 1 184 ? 22.608 2.429 -12.959 1.00 95.12 184 SER A N 1
ATOM 1420 C CA . SER A 1 184 ? 21.859 3.053 -11.860 1.00 95.12 184 SER A CA 1
ATOM 1421 C C . SER A 1 184 ? 20.827 2.102 -11.239 1.00 95.12 184 SER A C 1
ATOM 1423 O O . SER A 1 184 ? 20.709 2.020 -10.016 1.00 95.12 184 SER A O 1
ATOM 1425 N N . PHE A 1 185 ? 20.102 1.343 -12.065 1.00 94.94 185 PHE A N 1
ATOM 1426 C CA . PHE A 1 185 ? 19.142 0.345 -11.596 1.00 94.94 185 PHE A CA 1
ATOM 1427 C C . PHE A 1 185 ? 19.815 -0.791 -10.816 1.00 94.94 185 PHE A C 1
ATOM 1429 O O . PHE A 1 185 ? 19.325 -1.180 -9.757 1.00 94.94 185 PHE A O 1
ATOM 1436 N N . GLU A 1 186 ? 20.929 -1.336 -11.307 1.00 92.56 186 GLU A N 1
ATOM 1437 C CA . GLU A 1 186 ? 21.642 -2.432 -10.643 1.00 92.56 186 GLU A CA 1
ATOM 1438 C C . GLU A 1 186 ? 22.158 -2.037 -9.257 1.00 92.56 186 GLU A C 1
ATOM 1440 O O . GLU A 1 186 ? 22.039 -2.829 -8.316 1.00 92.56 186 GLU A O 1
ATOM 1445 N N . GLU A 1 187 ? 22.660 -0.809 -9.120 1.00 93.56 187 GLU A N 1
ATOM 1446 C CA . GLU A 1 187 ? 23.124 -0.249 -7.849 1.00 93.56 187 GLU A CA 1
ATOM 1447 C C . GLU A 1 187 ? 21.978 -0.065 -6.847 1.00 93.56 187 GLU A C 1
ATOM 1449 O O . GLU A 1 187 ? 22.117 -0.390 -5.663 1.00 93.56 187 GLU A O 1
ATOM 1454 N N . LYS A 1 188 ? 20.824 0.432 -7.310 1.00 94.31 188 LYS A N 1
ATOM 1455 C CA . LYS A 1 188 ? 19.729 0.848 -6.426 1.00 94.31 188 LYS A CA 1
ATOM 1456 C C . LYS A 1 188 ? 18.694 -0.235 -6.138 1.00 94.31 188 LYS A C 1
ATOM 1458 O O . LYS A 1 188 ? 18.155 -0.257 -5.034 1.00 94.31 188 LYS A O 1
ATOM 1463 N N . ARG A 1 189 ? 18.436 -1.175 -7.059 1.00 91.62 189 ARG A N 1
ATOM 1464 C CA . ARG A 1 189 ? 17.276 -2.098 -6.995 1.00 91.62 189 ARG A CA 1
ATOM 1465 C C . ARG A 1 189 ? 17.106 -2.802 -5.649 1.00 91.62 189 ARG A C 1
ATOM 1467 O O . ARG A 1 189 ? 16.005 -2.872 -5.115 1.00 91.62 189 ARG A O 1
ATOM 1474 N N . THR A 1 190 ? 18.196 -3.313 -5.074 1.00 92.12 190 THR A N 1
ATOM 1475 C CA . THR A 1 190 ? 18.150 -4.070 -3.814 1.00 92.12 190 THR A CA 1
ATOM 1476 C C . THR A 1 190 ? 17.854 -3.148 -2.636 1.00 92.12 190 THR A C 1
ATOM 1478 O O . THR A 1 190 ? 17.153 -3.534 -1.698 1.00 92.12 190 THR A O 1
ATOM 1481 N N . VAL A 1 191 ? 18.404 -1.933 -2.676 1.00 93.44 191 VAL A N 1
ATOM 1482 C CA . VAL A 1 191 ? 18.235 -0.917 -1.638 1.00 93.44 191 VAL A CA 1
ATOM 1483 C C . VAL A 1 191 ? 16.819 -0.360 -1.687 1.00 93.44 191 VAL A C 1
ATOM 1485 O O . VAL A 1 191 ? 16.149 -0.364 -0.656 1.00 93.44 191 VAL A O 1
ATOM 1488 N N . ASP A 1 192 ? 16.340 0.031 -2.865 1.00 91.94 192 ASP A N 1
ATOM 1489 C CA . ASP A 1 192 ? 15.005 0.601 -3.051 1.00 91.94 192 ASP A CA 1
ATOM 1490 C C . ASP A 1 192 ? 13.918 -0.400 -2.693 1.00 91.94 192 ASP A C 1
ATOM 1492 O O . ASP A 1 192 ? 12.998 -0.068 -1.946 1.00 91.94 192 ASP A O 1
ATOM 1496 N N . LEU A 1 193 ? 14.060 -1.657 -3.124 1.00 93.06 193 LEU A N 1
ATOM 1497 C CA . LEU A 1 193 ? 13.089 -2.685 -2.783 1.00 93.06 193 LEU A CA 1
ATOM 1498 C C . LEU A 1 193 ? 13.007 -2.900 -1.268 1.00 93.06 193 LEU A C 1
ATOM 1500 O O . LEU A 1 193 ? 11.919 -2.906 -0.685 1.00 93.06 193 LEU A O 1
ATOM 1504 N N . ARG A 1 194 ? 14.165 -3.065 -0.617 1.00 94.44 194 ARG A N 1
ATOM 1505 C CA . ARG A 1 194 ? 14.225 -3.247 0.835 1.00 94.44 194 ARG A CA 1
ATOM 1506 C C . ARG A 1 194 ? 13.652 -2.032 1.556 1.00 94.44 194 ARG A C 1
ATOM 1508 O O . ARG A 1 194 ? 12.890 -2.209 2.501 1.00 94.44 194 ARG A O 1
ATOM 1515 N N . LYS A 1 195 ? 14.005 -0.822 1.117 1.00 94.00 195 LYS A N 1
ATOM 1516 C CA . LYS A 1 195 ? 13.532 0.438 1.696 1.00 94.00 195 LYS A CA 1
ATOM 1517 C C . LYS A 1 195 ? 12.014 0.545 1.597 1.00 94.00 195 LYS A C 1
ATOM 1519 O O . LYS A 1 195 ? 11.381 0.823 2.608 1.00 94.00 195 LYS A O 1
ATOM 1524 N N . THR A 1 196 ? 11.440 0.261 0.432 1.00 95.06 196 THR A N 1
ATOM 1525 C CA . THR A 1 196 ? 9.995 0.309 0.179 1.00 95.06 196 THR A CA 1
ATOM 1526 C C . THR A 1 196 ? 9.228 -0.708 1.024 1.00 95.06 196 THR A C 1
ATOM 1528 O O . THR A 1 196 ? 8.292 -0.331 1.730 1.00 95.06 196 THR A O 1
ATOM 1531 N N . LEU A 1 197 ? 9.659 -1.975 1.041 1.00 97.31 197 LEU A N 1
ATOM 1532 C CA . LEU A 1 197 ? 9.032 -3.014 1.869 1.00 97.31 197 LEU A CA 1
ATOM 1533 C C . LEU A 1 197 ? 9.142 -2.703 3.363 1.00 97.31 197 LEU A C 1
ATOM 1535 O O . LEU A 1 197 ? 8.158 -2.776 4.095 1.00 97.31 197 LEU A O 1
ATOM 1539 N N . HIS A 1 198 ? 10.339 -2.338 3.820 1.00 97.69 198 HIS A N 1
ATOM 1540 C CA . HIS A 1 198 ? 10.576 -2.037 5.224 1.00 97.69 198 HIS A CA 1
ATOM 1541 C C . HIS A 1 198 ? 9.792 -0.802 5.676 1.00 97.69 198 HIS A C 1
ATOM 1543 O O . HIS A 1 198 ? 9.197 -0.823 6.750 1.00 97.69 198 HIS A O 1
ATOM 1549 N N . ALA A 1 199 ? 9.745 0.254 4.859 1.00 97.00 199 ALA A N 1
ATOM 1550 C CA . ALA A 1 199 ? 8.965 1.447 5.159 1.00 97.00 199 ALA A CA 1
ATOM 1551 C C . ALA A 1 199 ? 7.467 1.126 5.233 1.00 97.00 199 ALA A C 1
ATOM 1553 O O . ALA A 1 199 ? 6.830 1.496 6.215 1.00 97.00 199 ALA A O 1
ATOM 1554 N N . MET A 1 200 ? 6.925 0.375 4.267 1.00 97.81 200 MET A N 1
ATOM 1555 C CA . MET A 1 200 ? 5.521 -0.047 4.277 1.00 97.81 200 MET A CA 1
ATOM 1556 C C . MET A 1 200 ? 5.173 -0.823 5.553 1.00 97.81 200 MET A C 1
ATOM 1558 O O . MET A 1 200 ? 4.259 -0.434 6.281 1.00 97.81 200 MET A O 1
ATOM 1562 N N . LEU A 1 201 ? 5.929 -1.884 5.853 1.00 98.00 201 LEU A N 1
ATOM 1563 C CA . LEU A 1 201 ? 5.690 -2.734 7.020 1.00 98.00 201 LEU A CA 1
ATOM 1564 C C . LEU A 1 201 ? 5.881 -1.967 8.332 1.00 98.00 201 LEU A C 1
ATOM 1566 O O . LEU A 1 201 ? 5.081 -2.111 9.251 1.0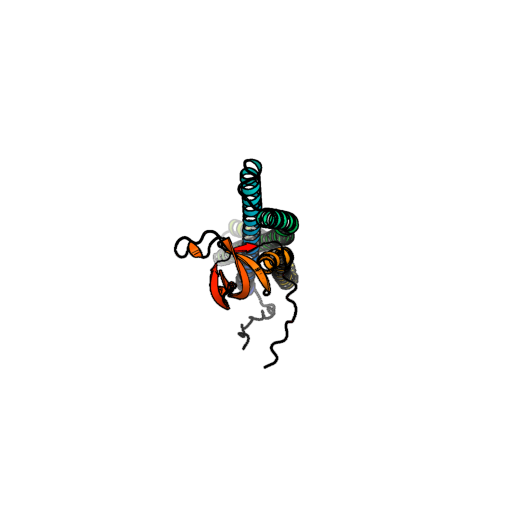0 98.00 201 LEU A O 1
ATOM 1570 N N . SER A 1 202 ? 6.908 -1.118 8.423 1.00 97.56 202 SER A N 1
ATOM 1571 C CA . SER A 1 202 ? 7.159 -0.305 9.615 1.00 97.56 202 SER A CA 1
ATOM 1572 C C . SER A 1 202 ? 6.033 0.699 9.858 1.00 97.56 202 SER A C 1
ATOM 1574 O O . SER A 1 202 ? 5.538 0.794 10.980 1.00 97.56 202 SER A O 1
ATOM 1576 N N . CYS A 1 203 ? 5.593 1.420 8.821 1.00 96.69 203 CYS A N 1
ATOM 1577 C CA . CYS A 1 203 ? 4.487 2.371 8.922 1.00 96.69 203 CYS A CA 1
ATOM 1578 C C . CYS A 1 203 ? 3.180 1.676 9.307 1.00 96.69 203 CYS A C 1
ATOM 1580 O O . CYS A 1 203 ? 2.497 2.146 10.215 1.00 96.69 203 CYS A O 1
ATOM 1582 N N . TYR A 1 204 ? 2.866 0.543 8.673 1.00 96.75 204 TYR A N 1
ATOM 1583 C CA . TYR A 1 204 ? 1.680 -0.244 9.000 1.00 96.75 204 TYR A CA 1
ATOM 1584 C C . TYR A 1 204 ? 1.692 -0.717 10.459 1.00 96.75 204 TYR A C 1
ATOM 1586 O O . TYR A 1 204 ? 0.765 -0.417 11.208 1.00 96.75 204 TYR A O 1
ATOM 1594 N N . SER A 1 205 ? 2.764 -1.384 10.894 1.00 96.94 205 SER A N 1
ATOM 1595 C CA . SER A 1 205 ? 2.857 -1.925 12.254 1.00 96.94 205 SER A CA 1
ATOM 1596 C C . SER A 1 205 ? 2.820 -0.835 13.324 1.00 96.94 205 SER A C 1
ATOM 1598 O O . SER A 1 205 ? 2.150 -1.000 14.340 1.00 96.94 205 SER A O 1
ATOM 1600 N N . LYS A 1 206 ? 3.500 0.300 13.100 1.00 94.94 206 LYS A N 1
ATOM 1601 C CA . LYS A 1 206 ? 3.457 1.444 14.027 1.00 94.94 206 LYS A CA 1
ATOM 1602 C C . LYS A 1 206 ? 2.054 2.018 14.153 1.00 94.94 206 LYS A C 1
ATOM 1604 O O . LYS A 1 206 ? 1.627 2.314 15.260 1.00 94.94 206 LYS A O 1
ATOM 1609 N N . MET A 1 207 ? 1.347 2.160 13.036 1.00 94.56 207 MET A N 1
ATOM 1610 C CA . MET A 1 207 ? -0.008 2.698 13.022 1.00 94.56 207 MET A CA 1
ATOM 1611 C C . MET A 1 207 ? -0.998 1.763 13.720 1.00 94.56 207 MET A C 1
ATOM 1613 O O . MET A 1 207 ? -1.758 2.225 14.563 1.00 94.56 207 MET A O 1
ATOM 1617 N N . VAL A 1 208 ? -0.969 0.460 13.418 1.00 95.19 208 VAL A N 1
ATOM 1618 C CA . VAL A 1 208 ? -1.841 -0.524 14.084 1.00 95.19 208 VAL A CA 1
ATOM 1619 C C . VAL A 1 208 ? -1.549 -0.586 15.582 1.00 95.19 208 VAL A C 1
ATOM 1621 O O . VAL A 1 208 ? -2.481 -0.605 16.377 1.00 95.19 208 VAL A O 1
ATOM 1624 N N . SER A 1 209 ? -0.272 -0.557 15.971 1.00 94.75 209 SER A N 1
ATOM 1625 C CA . SER A 1 209 ? 0.130 -0.518 17.380 1.00 94.75 209 SER A CA 1
ATOM 1626 C C . SER A 1 209 ? -0.375 0.745 18.081 1.00 94.75 209 SER A C 1
ATOM 1628 O O . SER A 1 209 ? -1.049 0.645 19.099 1.00 94.75 209 SER A O 1
ATOM 1630 N N . ALA A 1 210 ? -0.142 1.928 17.501 1.00 91.06 210 ALA A N 1
ATOM 1631 C CA . ALA A 1 210 ? -0.611 3.194 18.062 1.00 91.06 210 ALA A CA 1
ATOM 1632 C C . ALA A 1 210 ? -2.140 3.240 18.186 1.00 91.06 210 ALA A C 1
ATOM 1634 O O . ALA A 1 210 ? -2.660 3.690 19.204 1.00 91.06 210 ALA A O 1
ATOM 1635 N N . TRP A 1 211 ? -2.858 2.739 17.175 1.00 93.00 211 TRP A N 1
ATOM 1636 C CA . TRP A 1 211 ? -4.312 2.643 17.223 1.00 93.00 211 TRP A CA 1
ATOM 1637 C C . TRP A 1 211 ? -4.773 1.694 18.333 1.00 93.00 211 TRP A C 1
ATOM 1639 O O . TRP A 1 211 ? -5.606 2.085 19.144 1.00 93.00 211 TRP A O 1
ATOM 1649 N N . GLY A 1 212 ? -4.191 0.495 18.426 1.00 93.25 212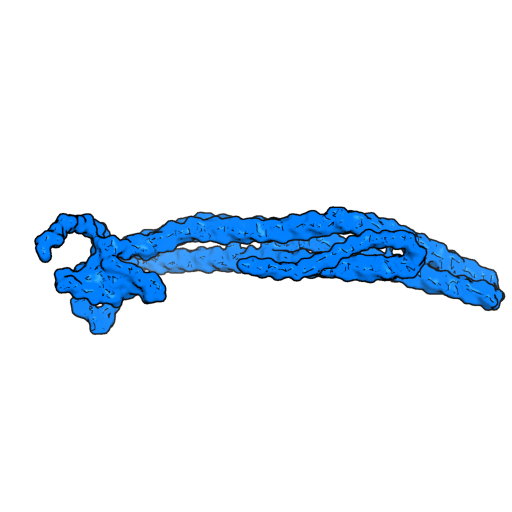 GLY A N 1
ATOM 1650 C CA . GLY A 1 212 ? -4.503 -0.469 19.481 1.00 93.25 212 GLY A CA 1
ATOM 1651 C C . GLY A 1 212 ? -4.234 0.082 20.882 1.00 93.25 212 GLY A C 1
ATOM 1652 O O . GLY A 1 212 ? -5.124 0.062 21.724 1.00 93.25 212 GLY A O 1
ATOM 1653 N N . SER A 1 213 ? -3.052 0.658 21.117 1.00 93.25 213 SER A N 1
ATOM 1654 C CA . SER A 1 213 ? -2.694 1.255 22.410 1.00 93.25 213 SER A CA 1
ATOM 1655 C C . SER A 1 213 ? -3.618 2.400 22.817 1.00 93.25 213 SER A C 1
ATOM 1657 O O . SER A 1 213 ? -3.913 2.545 23.996 1.00 93.25 213 SER A O 1
ATOM 1659 N N . ALA A 1 214 ? -4.085 3.206 21.864 1.00 90.56 214 ALA A N 1
ATOM 1660 C CA . ALA A 1 214 ? -5.014 4.292 22.151 1.00 90.56 214 ALA A CA 1
ATOM 1661 C C . ALA A 1 214 ? -6.452 3.804 22.394 1.00 90.56 214 ALA A C 1
ATOM 1663 O O . ALA A 1 214 ? -7.181 4.436 23.149 1.00 90.56 214 ALA A O 1
ATOM 1664 N N . MET A 1 215 ? -6.858 2.690 21.779 1.00 90.44 215 MET A N 1
ATOM 1665 C CA . MET A 1 215 ? -8.166 2.068 22.012 1.00 90.44 215 MET A CA 1
ATOM 1666 C C . MET A 1 215 ? -8.216 1.248 23.306 1.00 90.44 215 MET A C 1
ATOM 1668 O O . MET A 1 215 ? -9.307 1.034 23.828 1.00 90.44 215 MET A O 1
ATOM 1672 N N . GLN A 1 216 ? -7.063 0.807 23.822 1.00 92.19 216 GLN A N 1
ATOM 1673 C CA . GLN A 1 216 ? -6.980 -0.055 25.001 1.00 92.19 216 GLN A CA 1
ATOM 1674 C C . GLN A 1 216 ? -7.728 0.506 26.224 1.00 92.19 216 GLN A C 1
ATOM 1676 O O . GLN A 1 216 ? -8.538 -0.235 26.763 1.00 92.19 216 GLN A O 1
ATOM 1681 N N . PRO A 1 217 ? -7.583 1.786 26.628 1.00 88.75 217 PRO A N 1
ATOM 1682 C CA . PRO A 1 217 ? -8.272 2.295 27.816 1.00 88.75 217 PRO A CA 1
ATOM 1683 C C . PRO A 1 217 ? -9.796 2.265 27.690 1.00 88.75 217 PRO A C 1
ATOM 1685 O O . PRO A 1 217 ? -10.484 1.957 28.653 1.00 88.75 217 PRO A O 1
ATOM 1688 N N . VAL A 1 218 ? -10.327 2.544 26.495 1.00 87.69 218 VAL A N 1
ATOM 1689 C CA . VAL A 1 218 ? -11.771 2.461 26.232 1.00 87.69 218 VAL A CA 1
ATOM 1690 C C . VAL A 1 218 ? -12.234 1.010 26.270 1.00 87.69 218 VAL A C 1
ATOM 1692 O O . VAL A 1 218 ? -13.263 0.721 26.867 1.00 87.69 218 VAL A O 1
ATOM 1695 N N . ALA A 1 219 ? -11.466 0.090 25.674 1.00 87.31 219 ALA A N 1
ATOM 1696 C CA . ALA A 1 219 ? -11.752 -1.340 25.752 1.00 87.31 219 ALA A CA 1
ATOM 1697 C C . ALA A 1 219 ? -11.756 -1.840 27.207 1.00 87.31 219 ALA A C 1
ATOM 1699 O O . ALA A 1 219 ? -12.675 -2.553 27.598 1.00 87.31 219 ALA A O 1
ATOM 1700 N N . ASP A 1 220 ? -10.780 -1.411 28.008 1.00 85.06 220 ASP A N 1
ATOM 1701 C CA . ASP A 1 220 ? -10.693 -1.738 29.430 1.00 85.06 220 ASP A CA 1
ATOM 1702 C C . ASP A 1 220 ? -11.876 -1.141 30.202 1.00 85.06 220 ASP A C 1
ATOM 1704 O O . ASP A 1 220 ? -12.447 -1.805 31.056 1.00 85.06 220 ASP A O 1
ATOM 1708 N N . GLN A 1 221 ? -12.314 0.076 29.871 1.00 82.88 221 GLN A N 1
ATOM 1709 C CA . GLN A 1 221 ? -13.439 0.728 30.541 1.00 82.88 221 GLN A CA 1
ATOM 1710 C C . GLN A 1 221 ? -14.768 -0.019 30.362 1.00 82.88 221 GLN A C 1
ATOM 1712 O O . GLN A 1 221 ? -15.550 -0.088 31.309 1.00 82.88 221 GLN A O 1
ATOM 1717 N N . PHE A 1 222 ? -14.994 -0.645 29.201 1.00 79.12 222 PHE A N 1
ATOM 1718 C CA . PHE A 1 222 ? -16.134 -1.553 29.009 1.00 79.12 222 PHE A CA 1
ATOM 1719 C C . PHE A 1 222 ? -16.090 -2.761 29.960 1.00 79.12 222 PHE A C 1
ATOM 1721 O O . PHE A 1 222 ? -17.137 -3.306 30.303 1.00 79.12 222 PHE A O 1
ATOM 1728 N N . LEU A 1 223 ? -14.896 -3.193 30.379 1.00 74.50 223 LEU A N 1
ATOM 1729 C CA . LEU A 1 223 ? -14.719 -4.285 31.340 1.00 74.50 223 LEU A CA 1
ATOM 1730 C C . LEU A 1 223 ? -14.820 -3.787 32.787 1.00 74.50 223 LEU A C 1
ATOM 1732 O O . LEU A 1 223 ? -15.395 -4.480 33.626 1.00 74.50 223 LEU A O 1
ATOM 1736 N N . VAL A 1 224 ? -14.309 -2.581 33.066 1.00 78.81 224 VAL A N 1
ATOM 1737 C CA . VAL A 1 224 ? -14.322 -1.970 34.406 1.00 78.81 224 VAL A CA 1
ATOM 1738 C C . VAL A 1 224 ? -15.749 -1.756 34.915 1.00 78.81 224 VAL A C 1
ATOM 1740 O O . VAL A 1 224 ? -16.024 -1.937 36.100 1.00 78.81 224 VAL A O 1
ATOM 1743 N N . GLU A 1 225 ? -16.685 -1.426 34.022 1.00 74.19 225 GLU A N 1
ATOM 1744 C CA . GLU A 1 225 ? -18.099 -1.238 34.373 1.00 74.19 225 GLU A CA 1
ATOM 1745 C C . GLU A 1 225 ? -18.716 -2.467 35.080 1.00 74.19 225 GLU A C 1
ATOM 1747 O O . GLU A 1 225 ? -19.655 -2.330 35.868 1.00 74.19 225 GLU A O 1
ATOM 1752 N N . PHE A 1 226 ? -18.142 -3.657 34.865 1.00 84.56 226 PHE A N 1
ATOM 1753 C CA . PHE A 1 226 ? -18.623 -4.926 35.403 1.00 84.56 226 PHE A CA 1
ATOM 1754 C C . PHE A 1 226 ? -17.532 -5.728 36.126 1.00 84.56 226 PHE A C 1
ATOM 1756 O O . PHE A 1 226 ? -17.536 -6.958 36.061 1.00 84.56 226 PHE A O 1
ATOM 1763 N N . GLU A 1 227 ? -16.611 -5.064 36.836 1.00 87.88 227 GLU A N 1
ATOM 1764 C CA . GLU A 1 227 ? -15.600 -5.764 37.642 1.00 87.88 227 GLU A CA 1
ATOM 1765 C C . GLU A 1 227 ? -16.234 -6.732 38.646 1.00 87.88 227 GLU A C 1
ATOM 1767 O O . GLU A 1 227 ? -17.261 -6.442 39.266 1.00 87.88 227 GLU A O 1
ATOM 1772 N N . VAL A 1 228 ? -15.575 -7.875 38.849 1.00 92.06 228 VAL A N 1
ATOM 1773 C CA . VAL A 1 228 ? -15.951 -8.846 39.880 1.00 92.06 228 VAL A CA 1
ATOM 1774 C C . VAL A 1 228 ? -16.009 -8.154 41.246 1.00 92.06 228 VAL A C 1
ATOM 1776 O O . VAL A 1 228 ? -15.060 -7.496 41.663 1.00 92.06 228 VAL A O 1
ATOM 1779 N N . GLY A 1 229 ? -17.133 -8.311 41.941 1.00 91.75 229 GLY A N 1
ATOM 1780 C CA . GLY A 1 229 ? -17.444 -7.658 43.213 1.00 91.75 229 GLY A CA 1
ATOM 1781 C C . GLY A 1 229 ? -18.278 -6.379 43.086 1.00 91.75 229 GLY A C 1
ATOM 1782 O O . GLY A 1 229 ? -18.808 -5.906 44.091 1.00 91.75 229 GLY A O 1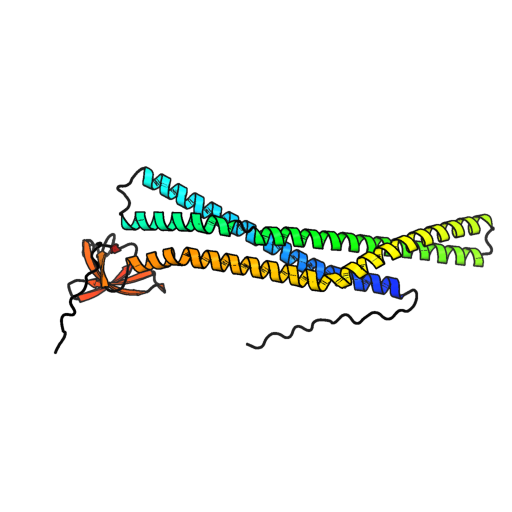
ATOM 1783 N N . SER A 1 230 ? -18.455 -5.834 41.880 1.00 90.19 230 SER A N 1
ATOM 1784 C CA . SER A 1 230 ? -19.276 -4.637 41.667 1.00 90.19 230 SER A CA 1
ATOM 1785 C C . SER A 1 230 ? -20.765 -4.918 41.872 1.00 90.19 230 SER A C 1
ATOM 1787 O O . SER A 1 230 ? -21.288 -5.941 41.421 1.00 90.19 230 SER A O 1
ATOM 1789 N N . CYS A 1 231 ? -21.463 -3.980 42.522 1.00 92.25 231 CYS A N 1
ATOM 1790 C CA . CYS A 1 231 ? -22.918 -4.006 42.649 1.00 92.25 231 CYS A CA 1
ATOM 1791 C C . CYS A 1 231 ? -23.568 -3.422 41.394 1.00 92.25 231 CYS A C 1
ATOM 1793 O O . CYS A 1 231 ? -23.377 -2.251 41.044 1.00 92.25 231 CYS A O 1
ATOM 1795 N N . VAL A 1 232 ? -24.406 -4.222 40.753 1.00 93.31 232 VAL A N 1
ATOM 1796 C CA . VAL A 1 232 ? -25.146 -3.844 39.549 1.00 93.31 232 VAL A CA 1
ATOM 1797 C C . VAL A 1 232 ? -26.630 -4.113 39.756 1.00 93.31 232 VAL A C 1
ATOM 1799 O O . VAL A 1 232 ? -27.016 -5.014 40.491 1.00 93.31 232 VAL A O 1
ATOM 1802 N N . GLU A 1 233 ? -27.483 -3.319 39.130 1.00 94.50 233 GLU A N 1
ATOM 1803 C CA . GLU A 1 233 ? -28.928 -3.505 39.137 1.00 94.50 233 GLU A CA 1
ATOM 1804 C C . GLU A 1 233 ? -29.356 -4.199 37.849 1.00 94.50 233 GLU A C 1
ATOM 1806 O O . GLU A 1 233 ? -28.988 -3.782 36.750 1.00 94.50 233 GLU A O 1
ATOM 1811 N N . VAL A 1 234 ? -30.154 -5.253 37.973 1.00 95.88 234 VAL A N 1
ATOM 1812 C CA . VAL A 1 234 ? -30.719 -5.942 36.814 1.00 95.88 234 VAL A CA 1
ATOM 1813 C C . VAL A 1 234 ? -31.860 -5.108 36.238 1.00 95.88 234 VAL A C 1
ATOM 1815 O O . VAL A 1 234 ? -32.773 -4.708 36.957 1.00 95.88 234 VAL A O 1
ATOM 1818 N N . VAL A 1 235 ? -31.845 -4.863 34.932 1.00 94.88 235 VAL A N 1
ATOM 1819 C CA . VAL A 1 235 ? -32.853 -4.057 34.230 1.00 94.88 235 VAL A CA 1
ATOM 1820 C C . VAL A 1 235 ? -33.213 -4.682 32.882 1.00 94.88 235 VAL A C 1
ATOM 1822 O O . VAL A 1 235 ? -32.453 -5.454 32.314 1.00 94.88 235 VAL A O 1
ATOM 1825 N N . GLY A 1 236 ? -34.387 -4.353 32.340 1.00 94.94 236 GLY A N 1
ATOM 1826 C CA . GLY A 1 236 ? -34.725 -4.657 30.942 1.00 94.94 236 GLY A CA 1
ATOM 1827 C C . GLY A 1 236 ? -35.051 -6.120 30.598 1.00 94.94 236 GLY A C 1
ATOM 1828 O O . GLY A 1 236 ? -35.472 -6.389 29.466 1.00 94.94 236 GLY A O 1
ATOM 1829 N N . LEU A 1 237 ? -34.970 -7.066 31.542 1.00 95.56 237 LEU A N 1
ATOM 1830 C CA . LEU A 1 237 ? -35.296 -8.469 31.276 1.00 95.56 237 LEU A CA 1
ATOM 1831 C C . LEU A 1 237 ? -36.778 -8.639 30.930 1.00 95.56 237 LEU A C 1
ATOM 1833 O O . LEU A 1 237 ? -37.666 -8.271 31.697 1.00 95.56 237 LEU A O 1
ATOM 1837 N N . GLN A 1 238 ? -37.054 -9.258 29.780 1.00 95.38 238 GLN A N 1
ATOM 1838 C CA . GLN A 1 238 ? -38.425 -9.481 29.303 1.00 95.38 238 GLN A CA 1
ATOM 1839 C C . GLN A 1 238 ? -39.046 -10.781 29.822 1.00 95.38 238 GLN A C 1
ATOM 1841 O O . GLN A 1 238 ? -40.251 -10.831 30.067 1.00 95.38 238 GLN A O 1
ATOM 1846 N N . LYS A 1 239 ? -38.233 -11.838 29.965 1.00 95.06 239 LYS A N 1
ATOM 1847 C CA . LYS A 1 239 ? -38.693 -13.179 30.371 1.00 95.06 239 LYS A CA 1
ATOM 1848 C C . LYS A 1 239 ? -38.697 -13.390 31.885 1.00 95.06 239 LYS A C 1
ATOM 1850 O O . LYS A 1 239 ? -39.549 -14.120 32.365 1.00 95.06 239 LYS A O 1
ATOM 1855 N N . ALA A 1 240 ? -37.766 -12.757 32.595 1.00 93.81 240 ALA A N 1
ATOM 1856 C CA . ALA A 1 240 ? -37.601 -12.857 34.044 1.00 93.81 240 ALA A CA 1
ATOM 1857 C C . ALA A 1 240 ? -37.758 -11.463 34.665 1.00 93.81 240 ALA A C 1
ATOM 1859 O O . ALA A 1 240 ? -36.797 -10.854 35.135 1.00 93.81 240 ALA A O 1
ATOM 1860 N N . LYS A 1 241 ? -38.968 -10.903 34.555 1.00 95.69 241 LYS A N 1
ATOM 1861 C CA . LYS A 1 241 ? -39.258 -9.519 34.968 1.00 95.69 241 LYS A CA 1
ATOM 1862 C C . LYS A 1 241 ? -39.114 -9.316 36.472 1.00 95.69 241 LYS A C 1
ATOM 1864 O O . LYS A 1 241 ? -38.847 -8.203 36.902 1.00 95.69 241 LYS A O 1
ATOM 1869 N N . GLU A 1 242 ? -39.272 -10.383 37.245 1.00 94.50 242 GLU A N 1
ATOM 1870 C CA . GLU A 1 242 ? -39.112 -10.432 38.696 1.00 94.50 242 GLU A CA 1
ATOM 1871 C C . GLU A 1 242 ? -37.692 -10.102 39.172 1.00 94.50 242 GLU A C 1
ATOM 1873 O O . GLU A 1 242 ? -37.511 -9.728 40.329 1.00 94.50 242 GLU A O 1
ATOM 1878 N N . LEU A 1 243 ? -36.697 -10.228 38.289 1.00 94.56 243 LEU A N 1
ATOM 1879 C CA . LEU A 1 243 ? -35.315 -9.860 38.580 1.00 94.56 243 LEU A CA 1
ATOM 1880 C C . LEU A 1 243 ? -35.039 -8.377 38.338 1.00 94.56 243 LEU A C 1
ATOM 1882 O O . LEU A 1 243 ? -34.070 -7.857 38.877 1.00 94.56 243 LEU A O 1
ATOM 1886 N N . ASN A 1 244 ? -35.867 -7.686 37.551 1.00 96.56 244 ASN A N 1
ATOM 1887 C CA . ASN A 1 244 ? -35.644 -6.271 37.279 1.00 96.56 244 ASN A CA 1
ATOM 1888 C C . ASN A 1 244 ? -35.786 -5.445 38.569 1.00 96.56 244 ASN A C 1
ATOM 1890 O O . ASN A 1 244 ? -36.737 -5.631 39.328 1.00 96.56 244 ASN A O 1
ATOM 1894 N N . GLY A 1 245 ? -34.855 -4.519 38.791 1.00 95.00 245 GLY A N 1
ATOM 1895 C CA . GLY A 1 245 ? -34.745 -3.706 40.003 1.00 95.00 245 GLY A CA 1
ATOM 1896 C C . GLY A 1 245 ? -33.961 -4.369 41.139 1.00 95.00 245 GLY A C 1
ATOM 1897 O O . GLY A 1 245 ? -33.756 -3.744 42.178 1.00 95.00 245 GLY A O 1
ATOM 1898 N N . GLN A 1 246 ? -33.520 -5.624 40.983 1.00 96.06 246 GLN A N 1
ATOM 1899 C CA . GLN A 1 246 ? -32.689 -6.285 41.989 1.00 96.06 246 GLN A CA 1
ATOM 1900 C C . GLN A 1 246 ? -31.229 -5.855 41.855 1.00 96.06 246 GLN A C 1
ATOM 1902 O O . GLN A 1 246 ? -30.662 -5.903 40.762 1.00 96.06 246 GLN A O 1
ATOM 1907 N N . VAL A 1 247 ? -30.613 -5.496 42.983 1.00 95.75 247 VAL A N 1
ATOM 1908 C CA . VAL A 1 247 ? -29.165 -5.287 43.079 1.00 95.75 247 VAL A CA 1
ATOM 1909 C C . VAL A 1 247 ? -28.490 -6.638 43.301 1.00 95.75 247 VAL A C 1
ATOM 1911 O O . VAL A 1 247 ? -28.850 -7.386 44.211 1.00 95.75 247 VAL A O 1
ATOM 1914 N N . VAL A 1 248 ? -27.522 -6.946 42.450 1.00 95.75 248 VAL A N 1
ATOM 1915 C CA . VAL A 1 248 ? -26.763 -8.196 42.411 1.00 95.75 248 VAL A CA 1
ATOM 1916 C C . VAL A 1 248 ? -25.270 -7.879 42.378 1.00 95.75 248 VAL A C 1
ATOM 1918 O O . VAL A 1 248 ? -24.869 -6.776 42.002 1.00 95.75 248 VAL A O 1
ATOM 1921 N N . VAL A 1 249 ? -24.439 -8.839 42.775 1.00 95.44 249 VAL A N 1
ATOM 1922 C CA . VAL A 1 249 ? -22.976 -8.690 42.770 1.00 95.44 249 VAL A CA 1
ATOM 1923 C C . VAL A 1 249 ? -22.396 -9.478 41.605 1.00 95.44 249 VAL A C 1
ATOM 1925 O O . VAL A 1 249 ? -22.760 -10.638 41.410 1.00 95.44 249 VAL A O 1
ATOM 1928 N N . VAL A 1 250 ? -21.497 -8.875 40.828 1.00 95.06 250 VAL A N 1
ATOM 1929 C CA . VAL A 1 250 ? -20.800 -9.588 39.748 1.00 95.06 250 VAL A CA 1
ATOM 1930 C C . VAL A 1 250 ? -19.824 -10.600 40.347 1.00 95.06 250 VAL A C 1
ATOM 1932 O O . VAL A 1 250 ? -18.942 -10.236 41.115 1.00 95.06 250 VAL A O 1
ATOM 1935 N N . GLU A 1 251 ? -19.956 -11.872 39.990 1.00 95.00 251 GLU A N 1
ATOM 1936 C CA . GLU A 1 251 ? -19.063 -12.942 40.452 1.00 95.00 251 GLU A CA 1
ATOM 1937 C C . GLU A 1 251 ? -17.992 -13.274 39.414 1.00 95.00 251 GLU A C 1
ATOM 1939 O O . GLU A 1 251 ? -16.825 -13.459 39.748 1.00 95.00 251 GLU A O 1
ATOM 1944 N N . SER A 1 252 ? -18.375 -13.366 38.141 1.00 93.69 252 SER A N 1
ATOM 1945 C CA . SER A 1 252 ? -17.429 -13.612 37.052 1.00 93.69 252 SER A CA 1
ATOM 1946 C C . SER A 1 252 ? -17.944 -13.065 35.726 1.00 93.69 252 SER A C 1
ATOM 1948 O O . SER A 1 252 ? -19.150 -12.911 35.514 1.00 93.69 252 SER A O 1
ATOM 1950 N N . ILE A 1 253 ? -17.015 -12.780 34.816 1.00 91.44 253 ILE A N 1
ATOM 1951 C CA . ILE A 1 253 ? -17.304 -12.288 33.470 1.00 91.44 253 ILE A CA 1
ATOM 1952 C C . ILE A 1 253 ? -17.028 -13.409 32.468 1.00 91.44 253 ILE A C 1
ATOM 1954 O O . ILE A 1 253 ? -15.948 -13.998 32.455 1.00 91.44 253 ILE A O 1
ATOM 1958 N N . VAL A 1 254 ? -18.000 -13.688 31.602 1.00 90.31 254 VAL A N 1
ATOM 1959 C CA . VAL A 1 254 ? -17.879 -14.635 30.489 1.00 90.31 254 VAL A CA 1
ATOM 1960 C C . VAL A 1 254 ? -17.837 -13.832 29.189 1.00 90.31 254 VAL A C 1
ATOM 1962 O O . VAL A 1 254 ? -18.838 -13.697 28.481 1.00 90.31 254 VAL A O 1
ATOM 1965 N N . GLU A 1 255 ? -16.663 -13.268 28.881 1.00 82.38 255 GLU A N 1
ATOM 1966 C CA . GLU A 1 255 ? -16.461 -12.351 27.744 1.00 82.38 255 GLU A CA 1
ATOM 1967 C C . GLU A 1 255 ? -16.917 -12.951 26.409 1.00 82.38 255 GLU A C 1
ATOM 1969 O O . GLU A 1 255 ? -17.593 -12.288 25.624 1.00 82.38 255 GLU A O 1
ATOM 1974 N N . ALA A 1 256 ? -16.619 -14.235 26.179 1.00 85.69 256 ALA A N 1
ATOM 1975 C CA . ALA A 1 256 ? -16.959 -14.937 24.942 1.00 85.69 256 ALA A CA 1
ATOM 1976 C C . ALA A 1 256 ? -18.472 -14.967 24.644 1.00 85.69 256 ALA A C 1
ATOM 1978 O O . ALA A 1 256 ? -18.867 -15.092 23.485 1.00 85.69 256 ALA A O 1
ATOM 1979 N N . GLU A 1 257 ? -19.318 -14.851 25.673 1.00 86.19 257 GLU A N 1
ATOM 1980 C CA . GLU A 1 257 ? -20.779 -14.883 25.543 1.00 86.19 257 GLU A CA 1
ATOM 1981 C C . GLU A 1 257 ? -21.443 -13.513 25.728 1.00 86.19 257 GLU A C 1
ATOM 1983 O O . GLU A 1 257 ? -22.662 -13.399 25.555 1.00 86.19 257 GLU A O 1
ATOM 1988 N N . GLY A 1 258 ? -20.674 -12.481 26.093 1.00 86.12 258 GLY A N 1
ATOM 1989 C CA . GLY A 1 258 ? -21.210 -11.164 26.434 1.00 86.12 258 GLY A CA 1
ATOM 1990 C C . GLY A 1 258 ? -22.092 -11.180 27.691 1.00 86.12 258 GLY A C 1
ATOM 1991 O O . GLY A 1 258 ? -23.135 -10.517 27.720 1.00 86.12 258 GLY A O 1
ATOM 1992 N N . ARG A 1 259 ? -21.741 -12.006 28.689 1.00 93.06 259 ARG A N 1
ATOM 1993 C CA . ARG A 1 259 ? -22.530 -12.210 29.917 1.00 93.06 259 ARG A CA 1
ATOM 1994 C C . ARG A 1 259 ? -21.685 -12.080 31.181 1.00 93.06 259 ARG A C 1
ATOM 1996 O O . ARG A 1 259 ? -20.535 -12.507 31.206 1.00 93.06 259 ARG A O 1
ATOM 2003 N N . CYS A 1 260 ? -22.313 -11.606 32.251 1.00 92.75 260 CYS A N 1
ATOM 2004 C CA . CYS A 1 260 ? -21.818 -11.692 33.621 1.00 92.75 260 CYS A CA 1
ATOM 2005 C C . CYS A 1 260 ? -22.588 -12.766 34.382 1.00 92.75 260 CYS A C 1
ATOM 2007 O O . CYS A 1 260 ? -23.819 -12.823 34.314 1.00 92.75 260 CYS A O 1
ATOM 2009 N N . VAL A 1 261 ? -21.869 -13.582 35.145 1.00 95.44 261 VAL A N 1
ATOM 2010 C CA . VAL A 1 261 ? -22.466 -14.358 36.228 1.00 95.44 261 VAL A CA 1
ATOM 2011 C C . VAL A 1 261 ? -22.580 -13.432 37.429 1.00 95.44 261 VAL A C 1
ATOM 2013 O O . VAL A 1 261 ? -21.583 -12.876 37.889 1.00 95.44 261 VAL A O 1
ATOM 2016 N N . VAL A 1 262 ? -23.805 -13.238 37.901 1.00 95.81 262 VAL A N 1
ATOM 2017 C CA . VAL A 1 262 ? -24.122 -12.393 39.051 1.00 95.81 262 VAL A CA 1
ATOM 2018 C C . VAL A 1 262 ? -24.751 -13.230 40.155 1.00 95.81 262 VAL A C 1
ATOM 2020 O O . VAL A 1 262 ? -25.513 -14.154 39.866 1.00 95.81 262 VAL A O 1
ATOM 2023 N N . ILE A 1 263 ? -24.464 -12.887 41.407 1.00 96.38 263 ILE A N 1
ATOM 2024 C CA . ILE A 1 263 ? -25.076 -13.483 42.594 1.00 96.38 263 ILE A CA 1
ATOM 2025 C C . ILE A 1 263 ? -26.128 -12.515 43.133 1.00 96.38 263 ILE A C 1
ATOM 2027 O O . ILE A 1 263 ? -25.826 -11.367 43.474 1.00 96.38 263 ILE A O 1
ATOM 2031 N N . ALA A 1 264 ? -27.373 -12.977 43.212 1.00 94.12 264 ALA A N 1
ATOM 2032 C CA . ALA A 1 264 ? -28.448 -12.249 43.874 1.00 94.12 264 ALA A CA 1
ATOM 2033 C C . ALA A 1 264 ? -28.360 -12.379 45.406 1.00 94.12 264 ALA A C 1
ATOM 2035 O O . ALA A 1 264 ? -27.690 -13.262 45.936 1.00 94.12 264 ALA A O 1
ATOM 2036 N N . ALA A 1 265 ? -29.073 -11.524 46.145 1.00 91.38 265 ALA A N 1
ATOM 2037 C CA . ALA A 1 265 ? -29.042 -11.511 47.616 1.00 91.38 265 ALA A CA 1
ATOM 2038 C C . ALA A 1 265 ? -29.470 -12.843 48.275 1.00 91.38 265 ALA A C 1
ATOM 2040 O O . ALA A 1 265 ? -29.140 -13.099 49.429 1.00 91.38 265 ALA A O 1
ATOM 2041 N N . ASN A 1 266 ? -30.198 -13.696 47.549 1.00 91.25 266 ASN A N 1
ATOM 2042 C CA . ASN A 1 266 ? -30.590 -15.043 47.974 1.00 91.25 266 ASN A CA 1
ATOM 2043 C C . ASN A 1 266 ? -29.501 -16.113 47.725 1.00 91.25 266 ASN A C 1
ATOM 2045 O O . ASN A 1 266 ? -29.747 -17.286 47.998 1.00 91.25 266 ASN A O 1
ATOM 2049 N N . GLY A 1 267 ? -28.338 -15.732 47.186 1.00 93.31 267 GLY A N 1
ATOM 2050 C CA . GLY A 1 267 ? -27.246 -16.634 46.808 1.00 93.31 267 GLY A CA 1
ATOM 2051 C C . GLY A 1 267 ? -27.412 -17.301 45.437 1.00 93.31 267 GLY A C 1
ATOM 2052 O O . GLY A 1 267 ? -26.568 -18.102 45.048 1.00 93.31 267 GLY A O 1
ATOM 2053 N N . GLU A 1 268 ? -28.479 -17.002 44.690 1.00 94.06 268 GLU A N 1
ATOM 2054 C CA . GLU A 1 268 ? -28.711 -17.588 43.368 1.00 94.06 268 GLU A CA 1
ATOM 2055 C C . GLU A 1 268 ? -27.804 -16.934 42.315 1.00 94.06 268 GLU A C 1
ATOM 2057 O O . GLU A 1 268 ? -27.783 -15.709 42.170 1.00 94.06 268 GLU A O 1
ATOM 2062 N N . GLN A 1 269 ? -27.089 -17.761 41.550 1.00 96.56 269 GLN A N 1
ATOM 2063 C CA . GLN A 1 269 ? -26.267 -17.321 40.425 1.00 96.56 269 GLN A CA 1
ATOM 2064 C C . GLN A 1 269 ? -27.087 -17.245 39.137 1.00 96.56 269 GLN A C 1
ATOM 2066 O O . GLN A 1 269 ? -27.800 -18.189 38.779 1.00 96.56 269 GLN A O 1
ATOM 2071 N N . LYS A 1 270 ? -26.947 -16.149 38.386 1.00 95.56 270 LYS A N 1
ATOM 2072 C CA . LYS A 1 270 ? -27.558 -15.994 37.057 1.00 95.56 270 LYS A CA 1
ATOM 2073 C C . LYS A 1 270 ? -26.576 -15.429 36.049 1.00 95.56 270 LYS A C 1
ATOM 2075 O O . LYS A 1 270 ? -25.842 -14.498 36.340 1.00 95.56 270 LYS A O 1
ATOM 2080 N N . ALA A 1 271 ? -26.618 -15.961 34.830 1.00 96.12 271 ALA A N 1
ATOM 2081 C CA . ALA A 1 271 ? -25.885 -15.410 33.697 1.00 96.12 271 ALA A CA 1
ATOM 2082 C C . ALA A 1 271 ? -26.743 -14.351 32.985 1.00 96.12 271 ALA A C 1
ATOM 2084 O O . ALA A 1 271 ? -27.708 -14.692 32.291 1.00 96.12 271 ALA A O 1
ATOM 2085 N N . ILE A 1 272 ? -26.395 -13.076 33.149 1.00 95.62 272 ILE A N 1
ATOM 2086 C CA . ILE A 1 272 ? -27.125 -11.919 32.615 1.00 95.62 272 ILE A CA 1
ATOM 2087 C C . ILE A 1 272 ? -26.244 -11.190 31.594 1.00 95.62 272 ILE A C 1
ATOM 2089 O O . ILE A 1 272 ? -25.031 -11.115 31.749 1.00 95.62 272 ILE A O 1
ATOM 2093 N N . ARG A 1 273 ? -26.835 -10.684 30.507 1.00 93.94 273 ARG A N 1
ATOM 2094 C CA . ARG A 1 273 ? -26.101 -9.893 29.503 1.00 93.94 273 ARG A CA 1
ATOM 2095 C C . ARG A 1 273 ? -25.795 -8.493 30.028 1.00 93.94 273 ARG A C 1
ATOM 2097 O O . ARG A 1 273 ? -26.654 -7.927 30.697 1.00 93.94 273 ARG A O 1
ATOM 2104 N N . PHE A 1 274 ? -24.670 -7.914 29.609 1.00 90.56 274 PHE A N 1
ATOM 2105 C CA . PHE A 1 274 ? -24.267 -6.544 29.965 1.00 90.56 274 PHE A CA 1
ATOM 2106 C C . PHE A 1 274 ? -25.373 -5.502 29.732 1.00 90.56 274 PHE A C 1
ATOM 2108 O O . PHE A 1 274 ? -25.646 -4.693 30.604 1.00 90.56 274 PHE A O 1
ATOM 2115 N N . GLU A 1 275 ? -26.104 -5.597 28.614 1.00 90.88 275 GLU A N 1
ATOM 2116 C CA . GLU A 1 275 ? -27.215 -4.686 28.270 1.00 90.88 275 GLU A CA 1
ATOM 2117 C C . GLU A 1 275 ? -28.398 -4.700 29.265 1.00 90.88 275 GLU A C 1
ATOM 2119 O O . GLU A 1 275 ? -29.269 -3.838 29.201 1.00 90.88 275 GLU A O 1
ATOM 2124 N N . ASN A 1 276 ? -28.458 -5.693 30.162 1.00 94.38 276 ASN A N 1
ATOM 2125 C CA . ASN A 1 276 ? -29.488 -5.834 31.197 1.00 94.38 276 ASN A CA 1
ATOM 2126 C C . ASN A 1 276 ? -28.938 -5.557 32.606 1.00 94.38 276 ASN A C 1
ATOM 2128 O O . ASN A 1 276 ? -29.562 -5.947 33.594 1.00 94.38 276 ASN A O 1
ATOM 2132 N N . LEU A 1 277 ? -27.758 -4.946 32.711 1.00 92.69 277 LEU A N 1
ATOM 2133 C CA . LEU A 1 277 ? -27.114 -4.593 33.969 1.00 92.69 277 LEU A CA 1
ATOM 2134 C C . LEU A 1 277 ? -26.840 -3.089 33.981 1.00 92.69 277 LEU A C 1
ATOM 2136 O O . LEU A 1 277 ? -26.355 -2.534 33.001 1.00 92.69 277 LEU A O 1
ATOM 2140 N N . ARG A 1 278 ? -27.153 -2.436 35.099 1.00 91.12 278 ARG A N 1
ATOM 2141 C CA . ARG A 1 278 ? -26.890 -1.014 35.326 1.00 91.12 278 ARG A CA 1
ATOM 2142 C C . ARG A 1 278 ? -25.960 -0.846 36.529 1.00 91.12 278 ARG A C 1
ATOM 2144 O O . ARG A 1 278 ? -26.321 -1.306 37.614 1.00 91.12 278 ARG A O 1
ATOM 2151 N N . PRO A 1 279 ? -24.802 -0.181 36.403 1.00 89.06 279 PRO A N 1
ATOM 2152 C CA . PRO A 1 279 ? -23.945 0.103 37.550 1.00 89.06 279 PRO A CA 1
ATOM 2153 C C . PRO A 1 279 ? -24.680 0.937 38.599 1.00 89.06 279 PRO A C 1
ATOM 2155 O O . PRO A 1 279 ? -25.330 1.930 38.274 1.00 89.06 279 PRO A O 1
ATOM 2158 N N . THR A 1 280 ? -24.560 0.564 39.874 1.00 87.44 280 THR A N 1
ATOM 2159 C CA . THR A 1 280 ? -25.193 1.321 40.975 1.00 87.44 280 THR A CA 1
ATOM 2160 C C . THR A 1 280 ? -24.259 2.348 41.623 1.00 87.44 280 THR A C 1
ATOM 2162 O O . THR A 1 280 ? -24.646 3.022 42.574 1.00 87.44 280 THR A O 1
ATOM 2165 N N . GLY A 1 281 ? -23.024 2.494 41.123 1.00 72.06 281 GLY A N 1
ATOM 2166 C CA . GLY A 1 281 ? -22.021 3.438 41.643 1.00 72.06 281 GLY A CA 1
ATOM 2167 C C . GLY A 1 281 ? -21.462 3.083 43.028 1.00 72.06 281 GLY A C 1
ATOM 2168 O O . GLY A 1 281 ? -20.589 3.783 43.535 1.00 72.06 281 GLY A O 1
ATOM 2169 N N . SER A 1 282 ? -21.936 1.995 43.640 1.00 59.22 282 SER A N 1
ATOM 2170 C CA . SER A 1 282 ? -21.423 1.471 44.899 1.00 59.22 282 SER A CA 1
ATOM 2171 C C . SER A 1 282 ? -20.501 0.298 44.585 1.00 59.22 282 SER A C 1
ATOM 2173 O O . SER A 1 282 ? -20.964 -0.822 44.370 1.00 59.22 282 SER A O 1
ATOM 2175 N N . SER A 1 283 ? -19.188 0.540 44.530 1.00 56.00 283 SER A N 1
ATOM 2176 C CA . SER A 1 283 ? -18.256 -0.567 44.722 1.00 56.00 283 SER A CA 1
ATOM 2177 C C . SER A 1 283 ? -18.468 -1.031 46.158 1.00 56.00 283 SER A C 1
ATOM 2179 O O . SER A 1 283 ? -18.134 -0.335 47.119 1.00 56.00 283 SER A O 1
ATOM 2181 N N . ALA A 1 284 ? -19.141 -2.167 46.328 1.00 49.97 284 ALA A N 1
ATOM 2182 C CA . ALA A 1 284 ? -19.193 -2.794 47.628 1.00 49.97 284 ALA A CA 1
ATOM 2183 C C . ALA A 1 284 ? -17.754 -3.172 47.970 1.00 49.97 284 ALA A C 1
ATOM 2185 O O . ALA A 1 284 ? -17.220 -4.167 47.488 1.00 49.97 284 ALA A O 1
ATOM 2186 N N . SER A 1 285 ? -17.107 -2.361 48.806 1.00 43.44 285 SER A N 1
ATOM 2187 C CA . SER A 1 285 ? -15.985 -2.832 49.598 1.00 43.44 285 SER A CA 1
ATOM 2188 C C . SER A 1 285 ? -16.550 -3.935 50.489 1.00 43.44 285 SER A C 1
ATOM 2190 O O . SER A 1 285 ? -17.075 -3.660 51.572 1.00 43.44 285 SER A O 1
ATOM 2192 N N . ALA A 1 286 ? -16.580 -5.169 49.988 1.00 42.75 286 ALA A N 1
ATOM 2193 C CA . ALA A 1 286 ? -17.116 -6.281 50.744 1.00 42.75 286 ALA A CA 1
ATOM 2194 C C . ALA A 1 286 ? -16.315 -6.364 52.053 1.00 42.75 286 ALA A C 1
ATOM 2196 O O . ALA A 1 286 ? -15.080 -6.419 52.011 1.00 42.75 286 ALA A O 1
ATOM 2197 N N . PRO A 1 287 ? -16.970 -6.358 53.226 1.00 40.22 287 PRO A N 1
ATOM 2198 C CA . PRO A 1 287 ? -16.321 -6.834 54.426 1.00 40.22 287 PRO A CA 1
ATOM 2199 C C . PRO A 1 287 ? -15.980 -8.299 54.157 1.00 40.22 287 PRO A C 1
ATOM 2201 O O . PRO A 1 287 ? -16.866 -9.089 53.831 1.00 40.22 287 PRO A O 1
ATOM 2204 N N . LEU A 1 288 ? -14.703 -8.653 54.286 1.00 39.47 288 LEU A N 1
ATOM 2205 C CA . LEU A 1 288 ? -14.262 -10.022 54.532 1.00 39.47 288 LEU A CA 1
ATOM 2206 C C . LEU A 1 288 ? -14.955 -10.511 55.815 1.00 39.47 288 LEU A C 1
ATOM 2208 O O . LEU A 1 288 ? -14.399 -10.431 56.906 1.00 39.47 288 LEU A O 1
ATOM 2212 N N . ALA A 1 289 ? -16.209 -10.937 55.705 1.00 40.41 289 ALA A N 1
ATOM 2213 C CA . ALA A 1 289 ? -16.890 -11.666 56.753 1.00 40.41 289 ALA A CA 1
ATOM 2214 C C . ALA A 1 289 ? -16.448 -13.121 56.621 1.00 40.41 289 ALA A C 1
ATOM 2216 O O . ALA A 1 289 ? -16.812 -13.823 55.679 1.00 40.41 289 ALA A O 1
ATOM 2217 N N . CYS A 1 290 ? -15.585 -13.500 57.557 1.00 33.31 290 CYS A N 1
ATOM 2218 C CA . CYS A 1 290 ? -15.162 -14.844 57.893 1.00 33.31 290 CYS A CA 1
ATOM 2219 C C . CYS A 1 290 ? -16.252 -15.891 57.619 1.00 33.31 290 CYS A C 1
ATOM 2221 O O . CYS A 1 290 ? -17.287 -15.894 58.281 1.00 33.31 290 CYS A O 1
ATOM 2223 N N . LEU A 1 291 ? -15.986 -16.815 56.698 1.00 37.81 291 LEU A N 1
ATOM 2224 C CA . LEU A 1 291 ? -16.551 -18.158 56.769 1.00 37.81 291 LEU A CA 1
ATOM 2225 C C . LEU A 1 291 ? -15.503 -19.039 57.458 1.00 37.81 291 LEU A C 1
ATOM 2227 O O . LEU A 1 291 ? -14.711 -19.716 56.808 1.00 37.81 291 LEU A O 1
ATOM 2231 N N . GLU A 1 292 ? -15.457 -18.932 58.787 1.00 39.06 292 GLU A N 1
ATOM 2232 C CA . GLU A 1 292 ? -15.088 -20.055 59.647 1.00 39.06 292 GLU A CA 1
ATOM 2233 C C . GLU A 1 292 ? -16.379 -20.832 59.929 1.00 39.06 292 GLU A C 1
ATOM 2235 O O . GLU A 1 292 ? -17.274 -20.302 60.587 1.00 39.06 292 GLU A O 1
ATOM 2240 N N . GLU A 1 293 ? -16.501 -22.014 59.319 1.00 39.47 293 GLU A N 1
ATOM 2241 C CA . GLU A 1 293 ? -16.817 -23.336 59.911 1.00 39.47 293 GLU A CA 1
ATOM 2242 C C . GLU A 1 293 ? -17.249 -24.336 58.826 1.00 39.47 293 GLU A C 1
ATOM 2244 O O . GLU A 1 293 ? -18.231 -24.073 58.095 1.00 39.47 293 GLU A O 1
#

InterPro domains:
  IPR027267 AH/BAR domain superfamily [G3DSA:1.20.1270.60] (79-223)

Foldseek 3Di:
DDDDDDDDPDDDDDDDDDDVVLVVVLVVLLVVLVVLLVLLVVLLVVLVVLLVVLVVVLVVLVVVLVVVCVVCVVPVPPDDPLRVVLSVLSNVLSVVLSVLSNSVLSVVLNVLSVVVNVLSVVLNVLSVQLVVLSVQLVVLVVVLVVCVVVVHDPVVSVVSVVSNVVSVVSNVVSVVVNVVSSVVCVVCSVVSSCCSVVSSVVSVVVSVVVSCVSCVVSVVSLVVLQDAQFWKAFADDDPPCVRHRFIWGFHDDDPVVQWTFTQGPVRDTDTHHPVRIGGPPDSPPDPPPDPDD

Sequence (293 aa):
MKTPNFPVPLLQPLKKRSGSNLQLAATVGQSVLEQQRRLVHLVHVTARKISEMFLEIRLLQQRLMKGVAEFLGNDHCIIDAASLSLVQDCACVFETVSSSLRCEGLQNVDKACQQVLEEYDRLSASLISTGEASRETMHYEDKVANLEQQAVSGDKLHRNIGKLEQAKGVLNINNSTCQELMSSFEEKRTVDLRKTLHAMLSCYSKMVSAWGSAMQPVADQFLVEFEVGSCVEVVGLQKAKELNGQVVVVESIVEAEGRCVVIAANGEQKAIRFENLRPTGSSASAPLACLEE

pLDDT: mean 87.6, std 14.98, range [33.31, 98.06]

Secondary structure (DSSP, 8-state):
-PPP-------PPPP---THHHHHHHHHHHHHHHHHHHHHHHHHHHHHHHHHHHHHHHHHHHHHHHHHHHHHTT-TTSS-HHHHHHHHHHHHHHHHHHHHTT-HHHHHHHHHHHHHHHHHHHHHHHHHHHHHHHHHHHHHHHHHHHHHHTT--HHHHHHHHHHHHHHHHHHHHHHHHHHHHHHHHHHHHHHHHHHHHHHHHHHHHHHHHHHHHHHHHHHHHHHHTT-TTEEEEE---SS-GGGTT-EEEEEEEEGGGTEEEEE-TTS-EEEEEGGGEEEEEEE----------

Organism: Noctiluca scintillans (NCBI:txid2966)

Radius of gyration: 36.36 Å; chains: 1; bounding box: 71×41×119 Å